Protein AF-A0A6F8SNQ5-F1 (afdb_monomer)

Foldseek 3Di:
DDKWFKFQQVDPPTDGQWMWDADLVQRFIKIFGDQPHALVRDPVLCSVCVVVVHGIDGGVSRVVLLCQQFDDPPDDPVVVVCVVLVHPDDASLQRLLSCQSDDPPHRIGIHDDQDADPVRRGDGSCQVVLQVQLCVLVVLCVVVVHDLCQLCVQLVHDSVQNVCSNNSNDPADPVSSQSSQVSSVHGDDDDDDPRDDDPPDDCPDPPDD

Organism: NCBI:txid2707299

Structure (mmCIF, N/CA/C/O backbone):
data_AF-A0A6F8SNQ5-F1
#
_entry.id   AF-A0A6F8SNQ5-F1
#
loop_
_atom_site.group_PDB
_atom_site.id
_atom_site.type_symbol
_atom_site.label_atom_id
_atom_site.label_alt_id
_atom_site.label_comp_id
_atom_site.label_asym_id
_atom_site.label_entity_id
_atom_site.label_seq_id
_atom_site.pdbx_PDB_ins_code
_atom_site.Cartn_x
_atom_site.Cartn_y
_atom_site.Cartn_z
_atom_site.occupancy
_atom_site.B_iso_or_equiv
_atom_site.auth_seq_id
_atom_site.auth_comp_id
_atom_site.auth_asym_id
_atom_site.auth_atom_id
_atom_site.pdbx_PDB_model_num
ATOM 1 N N . MET A 1 1 ? 2.986 10.453 -0.961 1.00 81.38 1 MET A N 1
ATOM 2 C CA . MET A 1 1 ? 3.679 9.977 -2.177 1.00 81.38 1 MET A CA 1
ATOM 3 C C . MET A 1 1 ? 5.002 9.316 -1.807 1.00 81.38 1 MET A C 1
ATOM 5 O O . MET A 1 1 ? 5.783 9.909 -1.071 1.00 81.38 1 MET A O 1
ATOM 9 N N . PHE A 1 2 ? 5.240 8.105 -2.303 1.00 89.38 2 PHE A N 1
ATOM 10 C CA . PHE A 1 2 ? 6.493 7.359 -2.180 1.00 89.38 2 PHE A CA 1
ATOM 11 C C . PHE A 1 2 ? 7.215 7.321 -3.526 1.00 89.38 2 PHE A C 1
ATOM 13 O O . PHE A 1 2 ? 6.566 7.358 -4.571 1.00 89.38 2 PHE A O 1
ATOM 20 N N . ALA A 1 3 ? 8.546 7.249 -3.503 1.00 92.94 3 ALA A N 1
ATOM 21 C CA . ALA A 1 3 ? 9.368 7.236 -4.705 1.00 92.94 3 ALA A CA 1
ATOM 22 C C . ALA A 1 3 ? 10.569 6.296 -4.545 1.00 92.94 3 ALA A C 1
ATOM 24 O O . ALA A 1 3 ? 11.250 6.321 -3.518 1.00 92.94 3 ALA A O 1
ATOM 25 N N . PHE A 1 4 ? 10.841 5.498 -5.576 1.00 96.44 4 PHE A N 1
ATOM 26 C CA . PHE A 1 4 ? 11.873 4.462 -5.563 1.00 96.44 4 PHE A CA 1
ATOM 27 C C . PHE A 1 4 ? 12.650 4.466 -6.873 1.00 96.44 4 PHE A C 1
ATOM 29 O O . PHE A 1 4 ? 12.053 4.440 -7.947 1.00 96.44 4 PHE A O 1
ATOM 36 N N . ASP A 1 5 ? 13.975 4.459 -6.800 1.00 97.94 5 ASP A N 1
ATOM 37 C CA . ASP A 1 5 ? 14.817 4.269 -7.976 1.00 97.94 5 ASP A CA 1
ATOM 38 C C . ASP A 1 5 ? 14.661 2.835 -8.501 1.00 97.94 5 ASP A C 1
ATOM 40 O O . ASP A 1 5 ? 14.683 1.882 -7.722 1.00 97.94 5 ASP A O 1
ATOM 44 N N . ILE A 1 6 ? 14.567 2.686 -9.819 1.00 98.25 6 ILE A N 1
ATOM 45 C CA . ILE A 1 6 ? 14.588 1.405 -10.526 1.00 98.25 6 ILE A CA 1
ATOM 46 C C . ILE A 1 6 ? 16.014 1.188 -11.035 1.00 98.25 6 ILE A C 1
ATOM 48 O O . ILE A 1 6 ? 16.509 1.965 -11.854 1.00 98.25 6 ILE A O 1
ATOM 52 N N . ILE A 1 7 ? 16.683 0.144 -10.550 1.00 97.56 7 ILE A N 1
ATOM 53 C CA . ILE A 1 7 ? 18.085 -0.156 -10.872 1.00 97.56 7 ILE A CA 1
ATOM 54 C C . ILE A 1 7 ? 18.241 -1.590 -11.385 1.00 97.56 7 ILE A C 1
ATOM 56 O O . ILE A 1 7 ? 17.522 -2.482 -10.940 1.00 97.56 7 ILE A O 1
ATOM 60 N N . ASP A 1 8 ? 19.208 -1.833 -12.272 1.00 96.25 8 ASP A N 1
ATOM 61 C CA . ASP A 1 8 ? 19.619 -3.197 -12.629 1.00 96.25 8 ASP A CA 1
ATOM 62 C C . ASP A 1 8 ? 20.467 -3.796 -11.496 1.00 96.25 8 ASP A C 1
ATOM 64 O O . ASP A 1 8 ? 21.604 -3.380 -11.257 1.00 96.25 8 ASP A O 1
ATOM 68 N N . GLY A 1 9 ? 19.922 -4.795 -10.799 1.00 93.31 9 GLY A N 1
ATOM 69 C CA . GLY A 1 9 ? 20.566 -5.464 -9.670 1.00 93.31 9 GLY A CA 1
ATOM 70 C C . GLY A 1 9 ? 21.834 -6.247 -10.027 1.00 93.31 9 GLY A C 1
ATOM 71 O O . GLY A 1 9 ? 22.565 -6.656 -9.125 1.00 93.31 9 GLY A O 1
ATOM 72 N N . ARG A 1 10 ? 22.137 -6.449 -11.317 1.00 93.19 10 ARG A N 1
ATOM 73 C CA . ARG A 1 10 ? 23.393 -7.077 -11.770 1.00 93.19 10 ARG A CA 1
ATOM 74 C C . ARG A 1 10 ? 24.575 -6.107 -11.748 1.00 93.19 10 ARG A C 1
ATOM 76 O O . ARG A 1 10 ? 25.725 -6.545 -11.674 1.00 93.19 10 ARG A O 1
ATOM 83 N N . ALA A 1 11 ? 24.322 -4.801 -11.834 1.00 89.94 11 ALA A N 1
ATOM 84 C CA . ALA A 1 11 ? 25.367 -3.790 -11.919 1.00 89.94 11 ALA A CA 1
ATOM 85 C C . ALA A 1 11 ? 2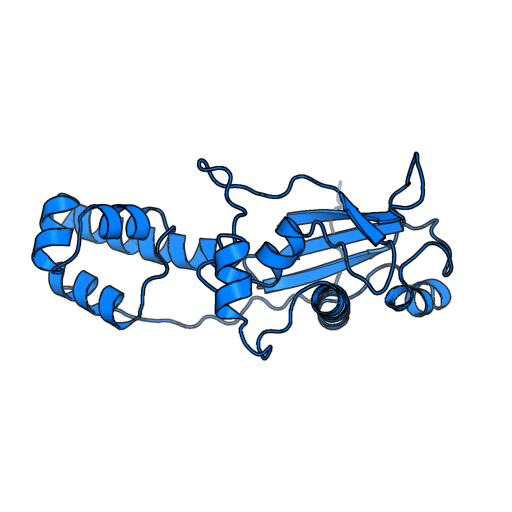5.876 -3.387 -10.523 1.00 89.94 11 ALA A C 1
ATOM 87 O O . ALA A 1 11 ? 25.104 -3.001 -9.649 1.00 89.94 11 ALA A O 1
ATOM 88 N N . ARG A 1 12 ? 27.203 -3.411 -10.308 1.00 78.88 12 ARG A N 1
ATOM 89 C CA . ARG A 1 12 ? 27.809 -3.035 -9.007 1.00 78.88 12 ARG A CA 1
ATOM 90 C C . ARG A 1 12 ? 27.550 -1.577 -8.619 1.00 78.88 12 ARG A C 1
ATOM 92 O O . ARG A 1 12 ? 27.327 -1.300 -7.449 1.00 78.88 12 ARG A O 1
ATOM 99 N N . ASN A 1 13 ? 27.577 -0.673 -9.597 1.00 85.12 13 ASN A N 1
ATOM 100 C CA . ASN A 1 13 ? 27.310 0.757 -9.431 1.00 85.12 13 ASN A CA 1
ATOM 101 C C . ASN A 1 13 ? 26.100 1.145 -10.283 1.00 85.12 13 ASN A C 1
ATOM 103 O O . ASN A 1 13 ? 26.207 1.965 -11.192 1.00 85.12 13 ASN A O 1
ATOM 107 N N . ALA A 1 14 ? 24.970 0.480 -10.040 1.00 87.94 1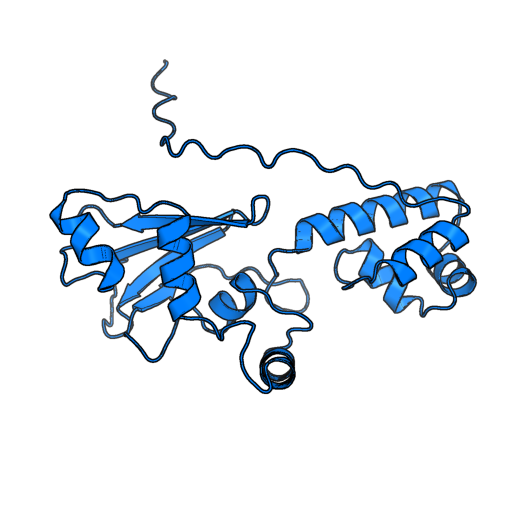4 ALA A N 1
ATOM 108 C CA . ALA A 1 14 ? 23.772 0.667 -10.840 1.00 87.94 14 ALA A CA 1
ATOM 109 C C . ALA A 1 14 ? 23.269 2.120 -10.768 1.00 87.94 14 ALA A C 1
ATOM 111 O O . ALA A 1 14 ? 22.884 2.624 -9.700 1.00 87.94 14 ALA A O 1
ATOM 112 N N . VAL A 1 15 ? 23.272 2.775 -11.928 1.00 93.75 15 VAL A N 1
ATOM 113 C CA . VAL A 1 15 ? 22.603 4.056 -12.153 1.00 93.75 15 VAL A CA 1
ATOM 114 C C . VAL A 1 15 ? 21.107 3.773 -12.338 1.00 93.75 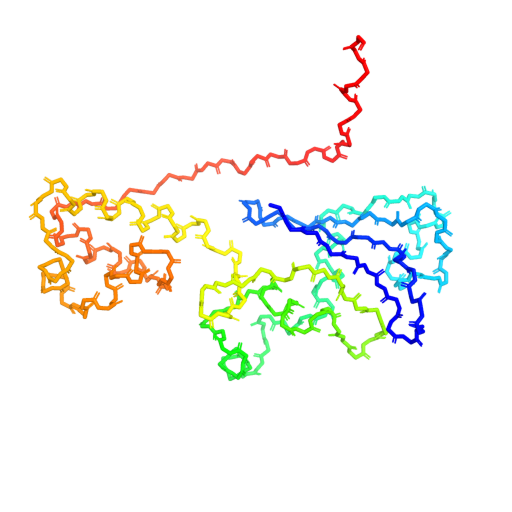15 VAL A C 1
ATOM 116 O O . VAL A 1 15 ? 20.764 2.803 -13.016 1.00 93.75 15 VAL A O 1
ATOM 119 N N . PRO A 1 16 ? 20.202 4.558 -11.727 1.00 97.12 16 PRO A N 1
ATOM 120 C CA . PRO A 1 16 ? 18.770 4.407 -11.959 1.00 97.12 16 PRO A CA 1
ATOM 121 C C . PRO A 1 16 ? 18.406 4.567 -13.432 1.00 97.12 16 PRO A C 1
ATOM 123 O O . PRO A 1 16 ? 18.676 5.606 -14.029 1.00 97.12 16 PRO A O 1
ATOM 126 N N . CYS A 1 17 ? 17.746 3.554 -13.987 1.00 97.19 17 CYS A N 1
ATOM 127 C CA . CYS A 1 17 ? 17.153 3.606 -15.325 1.00 97.19 17 CYS A CA 1
ATOM 128 C C . CYS A 1 17 ? 15.770 4.283 -15.313 1.00 97.19 17 CYS A C 1
ATOM 130 O O . CYS A 1 17 ? 15.238 4.672 -16.348 1.00 97.19 17 CYS A O 1
ATOM 132 N N . GLY A 1 18 ? 15.188 4.463 -14.126 1.00 97.31 18 GLY A N 1
ATOM 133 C CA . GLY A 1 18 ? 13.939 5.178 -13.916 1.00 97.31 18 GLY A CA 1
ATOM 134 C C . GLY A 1 18 ? 13.590 5.277 -12.437 1.00 97.31 18 GLY A C 1
ATOM 135 O O . GLY A 1 18 ? 14.362 4.873 -11.564 1.00 97.31 18 GLY A O 1
ATOM 136 N N . ARG A 1 19 ? 12.409 5.813 -12.151 1.00 98.12 19 ARG A N 1
ATOM 137 C CA . ARG A 1 19 ? 11.858 5.976 -10.811 1.00 98.12 19 ARG A CA 1
ATOM 138 C C . ARG A 1 19 ? 10.387 5.591 -10.806 1.00 98.12 19 ARG A C 1
ATOM 140 O O . ARG A 1 19 ? 9.620 6.096 -11.619 1.00 98.12 19 ARG A O 1
ATOM 147 N N . LEU A 1 20 ? 10.012 4.716 -9.881 1.00 97.81 20 LEU A N 1
ATOM 148 C CA . LEU A 1 20 ? 8.629 4.369 -9.576 1.00 97.81 20 LEU A CA 1
ATOM 149 C C . LEU A 1 20 ? 8.086 5.341 -8.528 1.00 97.81 20 LEU A C 1
ATOM 151 O O . LEU A 1 20 ? 8.744 5.595 -7.518 1.00 97.81 20 LEU A O 1
ATOM 155 N N . PHE A 1 21 ? 6.868 5.819 -8.738 1.00 94.81 21 PHE A N 1
ATOM 156 C CA . PHE A 1 21 ? 6.107 6.634 -7.805 1.00 94.81 21 PHE A CA 1
ATOM 157 C C . PHE A 1 21 ? 4.846 5.893 -7.379 1.00 94.81 21 PHE A C 1
ATOM 159 O O . PHE A 1 21 ? 4.215 5.213 -8.190 1.00 94.81 21 PHE A O 1
ATOM 166 N N . TYR A 1 22 ? 4.484 6.056 -6.109 1.00 91.50 22 TYR A N 1
ATOM 167 C CA . TYR A 1 22 ? 3.219 5.582 -5.569 1.00 91.50 22 TYR A CA 1
ATOM 168 C C . TYR A 1 22 ? 2.530 6.671 -4.754 1.00 91.50 22 TYR A C 1
ATOM 170 O O . TYR A 1 22 ? 3.071 7.158 -3.753 1.00 91.50 22 TYR A O 1
ATOM 178 N N . ASP A 1 23 ? 1.330 7.051 -5.167 1.00 87.38 23 ASP A N 1
ATOM 179 C CA . ASP A 1 23 ? 0.444 7.896 -4.385 1.00 87.38 23 ASP A CA 1
ATOM 180 C C . ASP A 1 23 ? -0.530 7.031 -3.579 1.00 87.38 23 ASP A C 1
ATOM 182 O O . ASP A 1 23 ? -1.541 6.554 -4.090 1.00 87.38 23 ASP A O 1
ATOM 186 N N . ALA A 1 24 ? -0.221 6.850 -2.294 1.00 81.06 24 ALA A N 1
ATOM 187 C CA . ALA A 1 24 ? -1.058 6.087 -1.375 1.00 81.06 24 ALA A CA 1
ATOM 188 C C . ALA A 1 24 ? -2.418 6.744 -1.086 1.00 81.06 24 ALA A C 1
ATOM 190 O O . ALA A 1 24 ? -3.323 6.046 -0.646 1.00 81.06 24 ALA A O 1
ATOM 191 N N . GLU A 1 25 ? -2.587 8.054 -1.325 1.00 75.88 25 GLU A N 1
ATOM 192 C CA . GLU A 1 25 ? -3.904 8.688 -1.139 1.00 75.88 25 GLU A CA 1
ATOM 193 C C . GLU A 1 25 ? -4.866 8.295 -2.261 1.00 75.88 25 GLU A C 1
ATOM 195 O O . GLU A 1 25 ? -6.075 8.191 -2.054 1.00 75.88 25 GLU A O 1
ATOM 200 N N . ARG A 1 26 ? -4.316 8.071 -3.457 1.00 77.44 26 ARG A N 1
ATOM 201 C CA . ARG A 1 26 ? -5.071 7.859 -4.698 1.00 77.44 26 ARG A CA 1
ATOM 202 C C . ARG A 1 26 ? -5.051 6.407 -5.172 1.00 77.44 26 ARG A C 1
ATOM 204 O O . ARG A 1 26 ? -5.793 6.068 -6.086 1.00 77.44 26 ARG A O 1
ATOM 211 N N . ASP A 1 27 ? -4.221 5.564 -4.558 1.00 82.38 27 ASP A N 1
ATOM 212 C CA . ASP A 1 27 ? -3.843 4.240 -5.070 1.00 82.38 27 ASP A CA 1
ATOM 213 C C . ASP A 1 27 ? -3.347 4.298 -6.530 1.00 82.38 27 ASP A C 1
ATOM 215 O O . ASP A 1 27 ? -3.727 3.497 -7.388 1.00 82.38 27 ASP A O 1
ATOM 219 N N . GLU A 1 28 ? -2.501 5.287 -6.831 1.00 88.50 28 GLU A N 1
ATOM 220 C CA . GLU A 1 28 ? -2.004 5.535 -8.186 1.00 88.50 28 GLU A CA 1
ATOM 221 C C . GLU A 1 28 ? -0.497 5.314 -8.292 1.00 88.50 28 GLU A C 1
ATOM 223 O O . GLU A 1 28 ? 0.295 5.737 -7.449 1.00 88.50 28 GLU A O 1
ATOM 228 N N . TRP A 1 29 ? -0.101 4.659 -9.380 1.00 92.75 29 TRP A N 1
ATOM 229 C CA . TRP A 1 29 ? 1.291 4.396 -9.721 1.00 92.75 29 TRP A CA 1
ATOM 230 C C . TRP A 1 29 ? 1.738 5.315 -10.853 1.00 92.75 29 TRP A C 1
ATOM 232 O O . TRP A 1 29 ? 0.932 5.756 -11.666 1.00 92.75 29 TRP A O 1
ATOM 242 N N . GLY A 1 30 ? 3.035 5.559 -10.958 1.00 96.31 30 GLY A N 1
ATOM 243 C CA . GLY A 1 30 ? 3.625 6.243 -12.106 1.00 96.31 30 GLY A CA 1
ATOM 244 C C . GLY A 1 30 ? 5.091 5.881 -12.238 1.00 96.31 30 GLY A C 1
ATOM 245 O O . GLY A 1 30 ? 5.730 5.535 -11.245 1.00 96.31 30 GLY A O 1
ATOM 246 N N . ILE A 1 31 ? 5.637 5.928 -13.450 1.00 98.25 31 ILE A N 1
ATOM 247 C CA . ILE A 1 31 ? 7.070 5.702 -13.665 1.00 98.25 31 ILE A CA 1
ATOM 248 C C . ILE A 1 31 ? 7.633 6.837 -14.506 1.00 98.25 31 ILE A C 1
ATOM 250 O O . ILE A 1 31 ? 7.077 7.177 -15.546 1.00 98.25 31 ILE A O 1
ATOM 254 N N . GLN A 1 32 ? 8.761 7.382 -14.063 1.00 98.19 32 GLN A N 1
ATOM 255 C CA . GLN A 1 32 ? 9.591 8.286 -14.849 1.00 98.19 32 GLN A CA 1
ATOM 256 C C . GLN A 1 32 ? 10.867 7.550 -15.253 1.00 98.19 32 GLN A C 1
ATOM 258 O O . GLN A 1 32 ? 11.681 7.205 -14.399 1.00 98.19 32 GLN A O 1
ATOM 263 N N . ILE A 1 33 ? 11.049 7.307 -16.542 1.00 98.38 33 ILE A N 1
ATOM 264 C CA . ILE A 1 33 ? 12.269 6.751 -17.125 1.00 98.38 33 ILE A CA 1
ATOM 265 C C . ILE A 1 33 ? 13.350 7.839 -17.119 1.00 98.38 33 ILE A C 1
ATOM 267 O O . ILE A 1 33 ? 13.062 9.018 -17.337 1.00 98.38 33 ILE A O 1
ATOM 271 N N . ALA A 1 34 ? 14.596 7.454 -16.846 1.00 97.19 34 ALA A N 1
ATOM 272 C CA . ALA A 1 34 ? 15.726 8.370 -16.907 1.00 97.19 34 ALA A CA 1
ATOM 273 C C . ALA A 1 34 ? 15.976 8.824 -18.355 1.00 97.19 34 ALA A C 1
ATOM 275 O O . ALA A 1 34 ? 15.966 8.010 -19.274 1.00 97.19 34 ALA A O 1
ATOM 276 N N . GLU A 1 35 ? 16.251 10.116 -18.557 1.00 93.50 35 GLU A N 1
ATOM 277 C CA . GLU A 1 35 ? 16.419 10.705 -19.897 1.00 93.50 35 GLU A CA 1
ATOM 278 C C . GLU A 1 35 ? 17.467 9.989 -20.760 1.00 93.50 35 GLU A C 1
ATOM 280 O O . GLU A 1 35 ? 17.264 9.803 -21.960 1.00 93.50 35 GLU A O 1
ATOM 285 N N . GLY A 1 36 ? 18.566 9.563 -20.133 1.00 92.75 36 GLY A N 1
ATOM 286 C CA . GLY A 1 36 ? 19.687 8.903 -20.799 1.00 92.75 36 GLY A CA 1
ATOM 287 C C . GLY A 1 36 ? 19.583 7.383 -20.921 1.00 92.75 36 GLY A C 1
ATOM 288 O O . GLY A 1 36 ? 20.520 6.797 -21.447 1.00 92.75 36 GLY A O 1
ATOM 289 N N . ALA A 1 37 ? 18.514 6.747 -20.429 1.00 95.69 37 ALA A N 1
ATOM 290 C CA . ALA A 1 37 ? 18.392 5.291 -20.476 1.00 95.69 37 ALA A CA 1
ATOM 291 C C . ALA A 1 37 ? 17.974 4.805 -21.874 1.00 95.69 37 ALA A C 1
ATOM 293 O O . ALA A 1 37 ? 16.965 5.260 -22.423 1.00 95.69 37 ALA A O 1
ATOM 294 N N . GLY A 1 38 ? 18.737 3.864 -22.432 1.00 96.75 38 GLY A N 1
ATOM 295 C CA . GLY A 1 38 ? 18.412 3.166 -23.677 1.00 96.75 38 GLY A CA 1
ATOM 296 C C . GLY A 1 38 ? 17.331 2.082 -23.504 1.00 96.75 38 GLY A C 1
ATOM 297 O O . GLY A 1 38 ? 17.096 1.620 -22.383 1.00 96.75 38 GLY A O 1
ATOM 298 N N . PRO A 1 39 ? 16.666 1.634 -24.591 1.00 96.69 39 PRO A N 1
ATOM 299 C CA . PRO A 1 39 ? 15.656 0.565 -24.546 1.00 96.69 39 PRO A CA 1
ATOM 300 C C . PRO A 1 39 ? 16.146 -0.760 -23.934 1.00 96.69 39 PRO A C 1
ATOM 302 O O . PRO A 1 39 ? 15.345 -1.529 -23.407 1.00 96.69 39 PRO A O 1
ATOM 305 N N . GLU A 1 40 ? 17.449 -1.029 -23.995 1.00 94.38 40 GLU A N 1
ATOM 306 C CA . GLU A 1 40 ? 18.127 -2.201 -23.436 1.00 94.38 40 GLU A CA 1
ATOM 307 C C . GLU A 1 40 ? 18.537 -2.047 -21.962 1.00 94.38 40 GLU A C 1
ATOM 309 O O . GLU A 1 40 ? 18.857 -3.036 -21.300 1.00 94.38 40 GLU A O 1
ATOM 314 N N . GLU A 1 41 ? 18.525 -0.818 -21.442 1.00 95.19 41 GLU A N 1
ATOM 315 C CA . GLU A 1 41 ? 18.938 -0.474 -20.073 1.00 95.19 41 GLU A CA 1
ATOM 316 C C . GLU A 1 41 ? 17.752 -0.398 -19.100 1.00 95.19 41 GLU A C 1
ATOM 318 O O . GLU A 1 41 ? 17.928 -0.166 -17.902 1.00 95.19 41 GLU A O 1
ATOM 323 N N . VAL A 1 42 ? 16.536 -0.601 -19.607 1.00 97.31 42 VAL A N 1
ATOM 324 C CA . VAL A 1 42 ? 15.277 -0.550 -18.861 1.00 97.31 42 VAL A CA 1
ATOM 325 C C . VAL A 1 42 ? 14.582 -1.918 -18.852 1.00 97.31 42 VAL A C 1
ATOM 327 O O . VAL A 1 42 ? 14.855 -2.765 -19.707 1.00 97.31 42 VAL A O 1
ATOM 330 N N . PRO A 1 43 ? 13.643 -2.168 -17.919 1.00 97.06 43 PRO A N 1
ATOM 331 C CA . PRO A 1 43 ? 12.737 -3.307 -18.012 1.00 97.06 43 PRO A CA 1
ATOM 332 C C . PRO A 1 43 ? 12.070 -3.409 -19.387 1.00 97.06 43 PRO A C 1
ATOM 334 O O . PRO A 1 43 ? 11.671 -2.397 -19.964 1.00 97.06 43 PRO A O 1
ATOM 337 N N . PHE A 1 44 ? 11.863 -4.634 -19.881 1.00 95.44 44 PHE A N 1
ATOM 338 C CA . PHE A 1 44 ? 11.302 -4.874 -21.218 1.00 95.44 44 PHE A CA 1
ATOM 339 C C . PHE A 1 44 ? 9.985 -4.119 -21.467 1.00 95.44 44 PHE A C 1
ATOM 341 O O . PHE A 1 44 ? 9.790 -3.569 -22.548 1.00 95.44 44 PHE A O 1
ATOM 348 N N . LEU A 1 45 ? 9.114 -4.015 -20.455 1.00 95.88 45 LEU A N 1
ATOM 349 C CA . LEU A 1 45 ? 7.846 -3.278 -20.535 1.00 95.88 45 LEU A CA 1
ATOM 350 C C . LEU A 1 45 ? 8.036 -1.792 -20.902 1.00 95.88 45 LEU A C 1
ATOM 352 O O . LEU A 1 45 ? 7.148 -1.195 -21.505 1.00 95.88 45 LEU A O 1
ATOM 356 N N . PHE A 1 46 ? 9.185 -1.198 -20.570 1.00 97.31 46 PHE A N 1
ATOM 357 C CA . PHE A 1 46 ? 9.469 0.222 -20.793 1.00 97.31 46 PHE A CA 1
ATOM 358 C C . PHE A 1 46 ? 10.076 0.482 -22.176 1.00 97.31 46 PHE A C 1
ATOM 360 O O . PHE A 1 46 ? 9.933 1.589 -22.686 1.00 97.31 46 PHE A O 1
ATOM 367 N N . SER A 1 47 ? 10.718 -0.519 -22.794 1.00 96.75 47 SER A N 1
ATOM 368 C CA . SER A 1 47 ? 11.463 -0.387 -24.062 1.00 96.75 47 SER A CA 1
ATOM 369 C C . SER A 1 47 ? 10.698 0.394 -25.139 1.00 96.75 47 SER A C 1
ATOM 371 O O . SER A 1 47 ? 11.195 1.396 -25.645 1.00 96.75 47 SER A O 1
ATOM 373 N N . SER A 1 48 ? 9.441 0.021 -25.402 1.00 96.12 48 SER A N 1
ATOM 374 C CA . SER A 1 48 ? 8.618 0.682 -26.424 1.00 96.12 48 SER A CA 1
ATOM 375 C C . SER A 1 48 ? 8.310 2.155 -26.123 1.00 96.12 48 SER A C 1
ATOM 377 O O . SER A 1 48 ? 8.114 2.935 -27.051 1.00 96.12 48 SER A O 1
ATOM 379 N N . PHE A 1 49 ? 8.253 2.556 -24.847 1.00 97.38 49 PHE A N 1
ATOM 380 C CA . PHE A 1 49 ? 8.095 3.961 -24.459 1.00 97.38 49 PHE A CA 1
ATOM 381 C C . PHE A 1 49 ? 9.376 4.728 -24.796 1.00 97.38 49 PHE A C 1
ATOM 383 O O . PHE A 1 49 ? 9.314 5.773 -25.441 1.00 97.38 49 PHE A O 1
ATOM 390 N N . VAL A 1 50 ? 10.539 4.156 -24.464 1.00 97.75 50 VAL A N 1
ATOM 391 C CA . VAL A 1 50 ? 11.844 4.755 -24.774 1.00 97.75 50 VAL A CA 1
ATOM 392 C C . VAL A 1 50 ? 12.021 4.959 -26.278 1.00 97.75 50 VAL A C 1
ATOM 394 O O . VAL A 1 50 ? 12.405 6.055 -26.691 1.00 97.75 50 VAL A O 1
ATOM 397 N N . GLU A 1 51 ? 11.683 3.947 -27.083 1.00 97.44 51 GLU A N 1
ATOM 398 C CA . GLU A 1 51 ? 11.744 3.978 -28.553 1.00 97.44 51 GLU A CA 1
ATOM 399 C C . GLU A 1 51 ? 10.845 5.060 -29.169 1.00 97.44 51 GLU A C 1
ATOM 401 O O . GLU A 1 51 ? 11.201 5.653 -30.186 1.00 97.44 51 GLU A O 1
ATOM 406 N N . ARG A 1 52 ? 9.699 5.356 -28.542 1.00 96.94 52 ARG A N 1
ATOM 407 C CA . ARG A 1 52 ? 8.799 6.450 -28.948 1.00 96.94 52 ARG A CA 1
ATOM 408 C C . ARG A 1 52 ? 9.227 7.825 -28.422 1.00 96.94 52 ARG A C 1
ATOM 410 O O . ARG A 1 52 ? 8.557 8.812 -28.704 1.00 96.94 52 ARG A O 1
ATOM 417 N N . GLY A 1 53 ? 10.321 7.908 -27.663 1.00 95.62 53 GLY A N 1
ATOM 418 C CA . GLY A 1 53 ? 10.752 9.142 -27.000 1.00 95.62 53 GLY A CA 1
ATOM 419 C C . GLY A 1 53 ? 9.926 9.498 -25.759 1.00 95.62 53 GLY A C 1
ATOM 420 O O . GLY A 1 53 ? 10.091 10.576 -25.200 1.00 95.62 53 GLY A O 1
ATOM 421 N N . GLU A 1 54 ? 9.058 8.600 -25.296 1.00 96.81 54 GLU A N 1
ATOM 422 C CA . GLU A 1 54 ? 8.282 8.778 -24.074 1.00 96.81 54 GLU A CA 1
ATOM 423 C C . GLU A 1 54 ? 9.160 8.448 -22.859 1.00 96.81 54 GLU A C 1
ATOM 425 O O . GLU A 1 54 ? 9.943 7.491 -22.859 1.00 96.81 54 GLU A O 1
ATOM 430 N N . ARG A 1 55 ? 9.048 9.264 -21.809 1.00 96.75 55 ARG A N 1
ATOM 431 C CA . ARG A 1 55 ? 9.772 9.068 -20.541 1.00 96.75 55 ARG A CA 1
ATOM 432 C C . ARG A 1 55 ? 8.846 8.925 -19.341 1.00 96.75 55 ARG A C 1
ATOM 434 O O . ARG A 1 55 ? 9.266 8.395 -18.322 1.00 96.75 55 ARG A O 1
ATOM 441 N N . ALA A 1 56 ? 7.584 9.319 -19.467 1.00 96.69 56 ALA A N 1
ATOM 442 C CA . ALA A 1 56 ? 6.567 9.097 -18.450 1.00 96.69 56 ALA A CA 1
ATOM 443 C C . ALA A 1 56 ? 5.697 7.891 -18.830 1.00 96.69 56 ALA A C 1
ATOM 445 O O . ALA A 1 56 ? 5.154 7.826 -19.932 1.00 96.69 56 ALA A O 1
ATOM 446 N N . ILE A 1 57 ? 5.537 6.947 -17.905 1.00 95.00 57 ILE A N 1
ATOM 447 C CA . ILE A 1 57 ? 4.603 5.828 -18.030 1.00 95.00 57 ILE A CA 1
ATOM 448 C C . ILE A 1 57 ? 3.446 6.074 -17.064 1.00 95.00 57 ILE A C 1
ATOM 450 O O . ILE A 1 57 ? 3.632 6.153 -15.846 1.00 95.00 57 ILE A O 1
ATOM 454 N N . GLY A 1 58 ? 2.243 6.174 -17.628 1.00 91.94 58 GLY A N 1
ATOM 455 C CA . GLY A 1 58 ? 1.024 6.451 -16.876 1.00 91.94 58 GLY A CA 1
ATOM 456 C C . GLY A 1 58 ? 0.551 5.299 -15.971 1.00 91.94 58 GLY A C 1
ATOM 457 O O . GLY A 1 58 ? 1.060 4.173 -16.054 1.00 91.94 58 GLY A O 1
ATOM 458 N N . PRO A 1 59 ? -0.483 5.546 -15.143 1.00 91.44 59 PRO A N 1
ATOM 459 C CA . PRO A 1 59 ? -0.834 4.670 -14.023 1.00 91.44 59 PRO A CA 1
ATOM 460 C C . PRO A 1 59 ? -1.166 3.225 -14.373 1.00 91.44 59 PRO A C 1
ATOM 462 O O . PRO A 1 59 ? -0.717 2.307 -13.688 1.00 91.44 59 PRO A O 1
ATOM 465 N N . ALA A 1 60 ? -1.902 2.994 -15.461 1.00 90.31 60 ALA A N 1
ATOM 466 C CA . ALA A 1 60 ? -2.291 1.643 -15.862 1.00 90.31 60 ALA A CA 1
ATOM 467 C C . ALA A 1 60 ? -1.074 0.757 -16.187 1.00 90.31 60 ALA A C 1
ATOM 469 O O . ALA A 1 60 ? -1.001 -0.399 -15.767 1.00 90.31 60 ALA A O 1
ATOM 470 N N . TRP A 1 61 ? -0.093 1.309 -16.903 1.00 95.88 61 TRP A N 1
ATOM 471 C CA . TRP A 1 61 ? 1.122 0.590 -17.283 1.00 95.88 61 TRP A CA 1
ATOM 472 C C . TRP A 1 61 ? 2.106 0.463 -16.120 1.00 95.88 61 TRP A C 1
ATOM 474 O O . TRP A 1 61 ? 2.704 -0.599 -15.948 1.00 95.88 61 TRP A O 1
ATOM 484 N N . ALA A 1 62 ? 2.218 1.493 -15.278 1.00 96.75 62 ALA A N 1
ATOM 485 C CA . ALA A 1 62 ? 3.013 1.422 -14.057 1.00 96.75 62 ALA A CA 1
ATOM 486 C C . ALA A 1 62 ? 2.486 0.335 -13.102 1.00 96.75 62 ALA A C 1
ATOM 488 O O . ALA A 1 62 ? 3.258 -0.506 -12.639 1.00 96.75 62 ALA A O 1
ATOM 489 N N . ARG A 1 63 ? 1.163 0.274 -12.884 1.00 94.81 63 ARG A N 1
ATOM 490 C CA . ARG A 1 63 ? 0.528 -0.774 -12.068 1.00 94.81 63 ARG A CA 1
ATOM 491 C C . ARG A 1 63 ? 0.743 -2.167 -12.657 1.00 94.81 63 ARG A C 1
ATOM 493 O O . ARG A 1 63 ? 1.010 -3.103 -11.912 1.00 94.81 63 ARG A O 1
ATOM 500 N N . ARG A 1 64 ? 0.696 -2.314 -13.986 1.00 95.38 64 ARG A N 1
ATOM 501 C CA . ARG A 1 64 ? 1.004 -3.587 -14.661 1.00 95.38 64 ARG A CA 1
ATOM 502 C C . ARG A 1 64 ? 2.429 -4.066 -14.369 1.00 95.38 64 ARG A C 1
ATOM 504 O O . ARG A 1 64 ? 2.614 -5.235 -14.049 1.00 95.38 64 ARG A O 1
ATOM 511 N N . TRP A 1 65 ? 3.414 -3.173 -14.431 1.00 96.88 65 TRP A N 1
ATOM 512 C CA . TRP A 1 65 ? 4.806 -3.509 -14.115 1.00 96.88 65 TRP A CA 1
ATOM 513 C C . TRP A 1 65 ? 5.005 -3.905 -12.642 1.00 96.88 65 TRP A C 1
ATOM 515 O O . TRP A 1 65 ? 5.782 -4.813 -12.337 1.00 96.88 65 TRP A O 1
ATOM 525 N N . VAL A 1 66 ? 4.273 -3.264 -11.724 1.00 96.50 66 VAL A N 1
ATOM 526 C CA . VAL A 1 66 ? 4.227 -3.652 -10.303 1.00 96.50 66 VAL A CA 1
ATOM 527 C C . VAL A 1 66 ? 3.591 -5.034 -10.126 1.00 96.50 66 VAL A C 1
ATOM 529 O O . VAL A 1 66 ? 4.147 -5.872 -9.417 1.00 96.50 66 VAL A O 1
ATOM 532 N N . ALA A 1 67 ? 2.477 -5.312 -10.809 1.00 93.94 67 ALA A N 1
ATOM 533 C CA . ALA A 1 67 ? 1.767 -6.591 -10.737 1.00 93.94 67 ALA A CA 1
ATOM 534 C C . ALA A 1 67 ? 2.625 -7.787 -11.193 1.00 93.94 67 ALA A C 1
ATOM 536 O O . ALA A 1 67 ? 2.464 -8.892 -10.683 1.00 93.94 67 ALA A O 1
ATOM 537 N N . GLU A 1 68 ? 3.581 -7.576 -12.103 1.00 94.75 68 GLU A N 1
ATOM 538 C CA . GLU A 1 68 ? 4.559 -8.594 -12.524 1.00 94.75 68 GLU A CA 1
ATOM 539 C C . GLU A 1 68 ? 5.539 -9.004 -11.405 1.00 94.75 68 GLU A C 1
ATOM 541 O O . GLU A 1 68 ? 6.169 -10.064 -11.490 1.00 94.75 68 GLU A O 1
ATOM 546 N N . ARG A 1 69 ? 5.672 -8.179 -10.357 1.00 94.94 69 ARG A N 1
ATOM 547 C CA . ARG A 1 69 ? 6.647 -8.339 -9.261 1.00 94.94 69 ARG A CA 1
ATOM 548 C C . ARG A 1 69 ? 6.043 -8.806 -7.953 1.00 94.94 69 ARG A C 1
ATOM 550 O O . ARG A 1 69 ? 6.777 -9.236 -7.067 1.00 94.94 69 ARG A O 1
ATOM 557 N N . VAL A 1 70 ? 4.726 -8.730 -7.819 1.00 94.38 70 VAL A N 1
ATOM 558 C CA . VAL A 1 70 ? 4.025 -9.137 -6.604 1.00 94.38 70 VAL A CA 1
ATOM 559 C C . VAL A 1 70 ? 3.219 -10.399 -6.847 1.00 94.38 70 VAL A C 1
ATOM 561 O O . VAL A 1 70 ? 2.812 -10.728 -7.959 1.00 94.38 70 VAL A O 1
ATOM 564 N N . VAL A 1 71 ? 2.984 -11.142 -5.773 1.00 91.69 71 VAL A N 1
ATOM 565 C CA . VAL A 1 71 ? 2.098 -12.302 -5.825 1.00 91.69 71 VAL A CA 1
ATOM 566 C C . VAL A 1 71 ? 0.685 -11.827 -6.190 1.00 91.69 71 VAL A C 1
ATOM 568 O O . VAL A 1 71 ? 0.219 -10.870 -5.577 1.00 91.69 71 VAL A O 1
ATOM 571 N N . PRO A 1 72 ? -0.025 -12.457 -7.144 1.00 90.56 72 PRO A N 1
ATOM 572 C CA . PRO A 1 72 ? -1.362 -12.014 -7.527 1.00 90.56 72 PRO A CA 1
ATOM 573 C C . PRO A 1 72 ? -2.410 -12.346 -6.447 1.00 90.56 72 PRO A C 1
ATOM 575 O O . PRO A 1 72 ? -2.289 -13.375 -5.769 1.00 90.56 72 PRO A O 1
ATOM 578 N N . PRO A 1 73 ? -3.490 -11.550 -6.329 1.00 86.50 73 PRO A N 1
ATOM 579 C CA . PRO A 1 73 ? -4.502 -11.715 -5.280 1.00 86.50 73 PRO A CA 1
ATOM 580 C C . PRO A 1 73 ? -5.311 -13.024 -5.397 1.00 86.50 73 PRO A C 1
ATOM 582 O O . PRO A 1 73 ? -5.891 -13.487 -4.422 1.00 86.50 73 PRO A O 1
ATOM 585 N N . GLY A 1 74 ? -5.336 -13.657 -6.575 1.00 87.44 74 GLY A N 1
ATOM 586 C CA . GLY A 1 74 ? -6.033 -14.929 -6.816 1.00 87.44 74 GLY A CA 1
ATOM 587 C C . GLY A 1 74 ? -5.199 -16.195 -6.573 1.00 87.44 74 GLY A C 1
ATOM 588 O O . GLY A 1 74 ? -5.638 -17.286 -6.932 1.00 87.44 74 GLY A O 1
ATOM 589 N N . ARG A 1 75 ? -3.976 -16.088 -6.035 1.00 89.56 75 ARG A N 1
ATOM 590 C CA . ARG A 1 75 ? -3.086 -17.248 -5.856 1.00 89.56 75 ARG A CA 1
ATOM 591 C C . ARG A 1 75 ? -3.619 -18.212 -4.785 1.00 89.56 75 ARG A C 1
ATOM 593 O O . ARG A 1 75 ? -3.927 -17.800 -3.668 1.00 89.56 75 ARG A O 1
ATOM 600 N N . GLN A 1 76 ? -3.619 -19.517 -5.077 1.00 90.81 76 GLN A N 1
ATOM 601 C CA . GLN A 1 76 ? -3.845 -20.557 -4.063 1.00 90.81 76 GLN A CA 1
ATOM 602 C C . GLN A 1 76 ? -2.862 -20.375 -2.885 1.00 90.81 76 GLN A C 1
ATOM 604 O O . GLN A 1 76 ? -1.665 -20.181 -3.096 1.00 90.81 76 GLN A O 1
ATOM 609 N N . ASN A 1 77 ? -3.366 -20.425 -1.649 1.00 90.94 77 ASN A N 1
ATOM 610 C CA . ASN A 1 77 ? -2.607 -20.208 -0.404 1.00 90.94 77 ASN A CA 1
ATOM 611 C C . ASN A 1 77 ? -2.042 -18.788 -0.210 1.00 90.94 77 ASN A C 1
ATOM 613 O O . ASN A 1 77 ? -1.096 -18.599 0.556 1.00 90.94 77 ASN A O 1
ATOM 617 N N . LEU A 1 78 ? -2.633 -17.763 -0.837 1.00 90.50 78 LEU A N 1
ATOM 618 C CA . LEU A 1 78 ? -2.218 -16.370 -0.630 1.00 90.50 78 LEU A CA 1
ATOM 619 C C . LEU A 1 78 ? -2.129 -15.985 0.858 1.00 90.50 78 LEU A C 1
ATOM 621 O O . LEU A 1 78 ? -1.167 -15.343 1.263 1.00 90.50 78 LEU A O 1
ATOM 625 N N . GLY A 1 79 ? -3.074 -16.424 1.695 1.00 88.31 79 GLY A N 1
ATOM 626 C CA . GLY A 1 79 ? -3.063 -16.115 3.130 1.00 88.31 79 GLY A CA 1
ATOM 627 C C . GLY A 1 79 ? -1.845 -16.657 3.896 1.00 88.31 79 GLY A C 1
ATOM 628 O O . GLY A 1 79 ? -1.450 -16.086 4.910 1.00 88.31 79 GLY A O 1
ATOM 629 N N . GLU A 1 80 ? -1.215 -17.740 3.438 1.00 90.69 80 GLU A N 1
ATOM 630 C CA . GLU A 1 80 ? 0.054 -18.221 4.007 1.00 90.69 80 GLU A CA 1
ATOM 631 C C . GLU A 1 80 ? 1.219 -17.330 3.587 1.00 90.69 80 GLU A C 1
ATOM 633 O O . GLU A 1 80 ? 2.035 -16.955 4.426 1.00 90.69 80 GLU A O 1
ATOM 638 N N . VAL A 1 81 ? 1.247 -16.930 2.313 1.00 89.56 81 VAL A N 1
ATOM 639 C CA . VAL A 1 81 ? 2.250 -16.002 1.780 1.00 89.56 81 VAL A CA 1
ATOM 640 C C . VAL A 1 81 ? 2.196 -14.667 2.517 1.00 89.56 81 VAL A C 1
ATOM 642 O O . VAL A 1 81 ? 3.235 -14.165 2.936 1.00 89.56 81 VAL A O 1
ATOM 645 N N . LEU A 1 82 ? 1.001 -14.108 2.715 1.00 90.00 82 LEU A N 1
ATOM 646 C CA . LEU A 1 82 ? 0.827 -12.849 3.439 1.00 90.00 82 LEU A CA 1
ATOM 647 C C . LEU A 1 82 ? 1.361 -12.964 4.872 1.00 90.00 82 LEU A C 1
ATOM 649 O O . LEU A 1 82 ? 2.228 -12.184 5.257 1.00 90.00 82 LEU A O 1
ATOM 653 N N . ARG A 1 83 ? 0.952 -14.000 5.619 1.00 88.88 83 ARG A N 1
ATOM 654 C CA . ARG A 1 83 ? 1.423 -14.229 6.997 1.00 88.88 83 ARG A CA 1
ATOM 655 C C . ARG A 1 83 ? 2.935 -14.412 7.093 1.00 88.88 83 ARG A C 1
ATOM 657 O O . ARG A 1 83 ? 3.543 -13.867 8.008 1.00 88.88 83 ARG A O 1
ATOM 664 N N . ALA A 1 84 ? 3.544 -15.134 6.153 1.00 88.62 84 ALA A N 1
ATOM 665 C CA . ALA A 1 84 ? 4.996 -15.315 6.105 1.00 88.62 84 ALA A CA 1
ATOM 666 C C . ALA A 1 84 ? 5.756 -13.992 5.891 1.00 88.62 84 ALA A C 1
ATOM 668 O O . ALA A 1 84 ? 6.914 -13.884 6.280 1.00 88.62 84 ALA A O 1
ATOM 669 N N . ASN A 1 85 ? 5.094 -12.989 5.311 1.00 85.25 85 ASN A N 1
ATOM 670 C CA . ASN A 1 85 ? 5.619 -11.643 5.099 1.00 85.25 85 ASN A CA 1
ATOM 671 C C . ASN A 1 85 ? 5.120 -10.633 6.154 1.00 85.25 85 ASN A C 1
ATOM 673 O O . ASN A 1 85 ? 5.267 -9.431 5.963 1.00 85.25 85 ASN A O 1
ATOM 677 N N . GLY A 1 86 ? 4.496 -11.092 7.248 1.00 84.00 86 GLY A N 1
ATOM 678 C CA . GLY A 1 86 ? 3.939 -10.216 8.290 1.00 84.00 86 GLY A CA 1
ATOM 679 C C . GLY A 1 86 ? 2.679 -9.450 7.869 1.00 84.00 86 GLY A C 1
ATOM 680 O O . GLY A 1 86 ? 2.164 -8.633 8.626 1.00 84.00 86 GLY A O 1
ATOM 681 N N . LEU A 1 87 ? 2.136 -9.727 6.683 1.00 84.56 87 LEU A N 1
ATOM 682 C CA . LEU A 1 87 ? 0.969 -9.039 6.149 1.00 84.56 87 LEU A CA 1
ATOM 683 C C . LEU A 1 87 ? -0.324 -9.690 6.638 1.00 84.56 87 LEU A C 1
ATOM 685 O O . LEU A 1 87 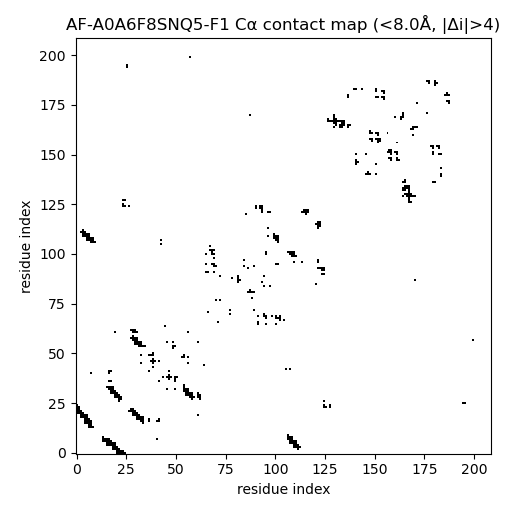? -0.497 -10.912 6.603 1.00 84.56 87 LEU A O 1
ATOM 689 N N . ARG A 1 88 ? -1.267 -8.847 7.067 1.00 80.38 88 ARG A N 1
ATOM 690 C CA . ARG A 1 88 ? -2.619 -9.267 7.476 1.00 80.38 88 ARG A CA 1
ATOM 691 C C . ARG A 1 88 ? -3.619 -9.237 6.329 1.00 80.38 88 ARG A C 1
ATOM 693 O O . ARG A 1 88 ? -4.638 -9.914 6.395 1.00 80.38 88 ARG A O 1
ATOM 700 N N . GLU A 1 89 ? -3.328 -8.455 5.300 1.00 82.94 89 GLU A N 1
ATOM 701 C CA . GLU A 1 89 ? -4.156 -8.303 4.115 1.00 82.94 89 GLU A CA 1
ATOM 702 C C . GLU A 1 89 ? -3.292 -8.102 2.876 1.00 82.94 89 GLU A C 1
ATOM 704 O O . GLU A 1 89 ? -2.083 -7.876 2.963 1.00 82.94 89 GLU A O 1
ATOM 709 N N . TYR A 1 90 ? -3.919 -8.247 1.714 1.00 88.44 90 TYR A N 1
ATOM 710 C CA . TYR A 1 90 ? -3.242 -8.046 0.449 1.00 88.44 90 TYR A CA 1
ATOM 711 C C . TYR A 1 90 ? -2.989 -6.556 0.216 1.00 88.44 90 TYR A C 1
ATOM 713 O O . TYR A 1 90 ? -3.931 -5.771 0.163 1.00 88.44 90 TYR A O 1
ATOM 721 N N . SER A 1 91 ? -1.725 -6.193 0.028 1.00 89.00 91 SER A N 1
ATOM 722 C CA . SER A 1 91 ? -1.306 -4.858 -0.389 1.00 89.00 91 SER A CA 1
ATOM 723 C C . SER A 1 91 ? -0.225 -5.008 -1.451 1.00 89.00 91 SER A C 1
ATOM 725 O O . SER A 1 91 ? 0.844 -5.562 -1.175 1.00 89.00 91 SER A O 1
ATOM 727 N N . GLU A 1 92 ? -0.503 -4.536 -2.670 1.00 91.56 92 GLU A N 1
ATOM 728 C CA . GLU A 1 92 ? 0.480 -4.537 -3.763 1.00 91.56 92 GLU A CA 1
ATOM 729 C C . GLU A 1 92 ? 1.716 -3.733 -3.352 1.00 91.56 92 GLU A C 1
ATOM 731 O O . GLU A 1 92 ? 2.842 -4.190 -3.545 1.00 91.56 92 GLU A O 1
ATOM 736 N N . PHE A 1 93 ? 1.511 -2.582 -2.703 1.00 91.56 93 PHE A N 1
ATOM 737 C CA . PHE A 1 93 ? 2.595 -1.752 -2.194 1.00 91.56 93 PHE A CA 1
ATOM 738 C C . PHE A 1 93 ? 3.454 -2.488 -1.167 1.00 91.56 93 PHE A C 1
ATOM 740 O O . PHE A 1 93 ? 4.676 -2.536 -1.317 1.00 91.56 93 PHE A O 1
ATOM 747 N N . ALA A 1 94 ? 2.836 -3.091 -0.146 1.00 90.69 94 ALA A N 1
ATOM 748 C CA . ALA A 1 94 ? 3.598 -3.748 0.907 1.00 90.69 94 ALA A CA 1
ATOM 749 C C . ALA A 1 94 ? 4.372 -4.961 0.370 1.00 90.69 94 ALA A C 1
ATOM 751 O O . ALA A 1 94 ? 5.553 -5.119 0.669 1.00 90.69 94 ALA A O 1
ATOM 752 N N . LEU A 1 95 ? 3.750 -5.777 -0.490 1.00 92.38 95 LEU A N 1
ATOM 753 C CA . LEU A 1 95 ? 4.419 -6.906 -1.145 1.00 92.38 95 LEU A CA 1
ATOM 754 C C . LEU A 1 95 ? 5.603 -6.450 -2.007 1.00 92.38 95 LEU A C 1
ATOM 756 O O . LEU A 1 95 ? 6.685 -7.036 -1.930 1.00 92.38 95 LEU A O 1
ATOM 760 N N . LEU A 1 96 ? 5.415 -5.386 -2.792 1.00 94.50 96 LEU A N 1
ATOM 761 C CA . LEU A 1 96 ? 6.467 -4.808 -3.622 1.00 94.50 96 LEU A CA 1
ATOM 762 C C . LEU A 1 96 ? 7.634 -4.303 -2.767 1.00 94.50 96 LEU A C 1
ATOM 764 O O . LEU A 1 96 ? 8.794 -4.552 -3.094 1.00 94.50 96 LEU A O 1
ATOM 768 N N . ALA A 1 97 ? 7.333 -3.608 -1.671 1.00 92.62 97 ALA A N 1
ATOM 769 C CA . ALA A 1 97 ? 8.322 -3.028 -0.774 1.00 92.62 97 ALA A CA 1
ATOM 770 C C . ALA A 1 97 ? 9.109 -4.094 0.008 1.00 92.62 97 ALA A C 1
ATOM 772 O O . ALA A 1 97 ? 10.334 -3.998 0.094 1.00 92.62 97 ALA A O 1
ATOM 773 N N . ILE A 1 98 ? 8.447 -5.150 0.495 1.00 91.31 98 ILE A N 1
ATOM 774 C CA . ILE A 1 98 ? 9.102 -6.291 1.160 1.00 91.31 98 ILE A CA 1
ATOM 775 C C . ILE A 1 98 ? 10.076 -6.989 0.206 1.00 91.31 98 ILE A C 1
ATOM 777 O O . ILE A 1 98 ? 11.226 -7.246 0.566 1.00 91.31 98 ILE A O 1
ATOM 781 N N . GLY A 1 99 ? 9.644 -7.238 -1.034 1.00 92.56 99 GLY A N 1
ATOM 782 C CA . GLY A 1 99 ? 10.488 -7.821 -2.078 1.00 92.56 99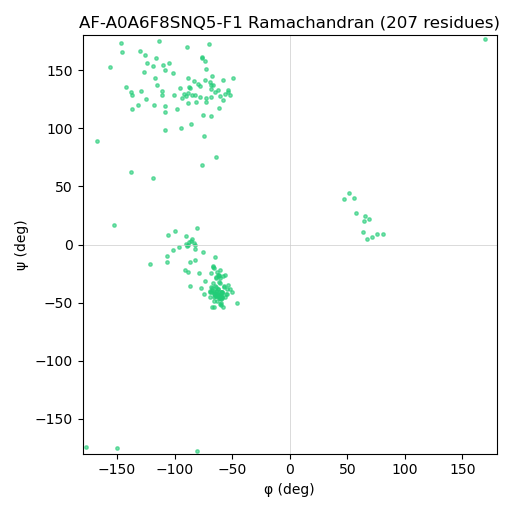 GLY A CA 1
ATOM 783 C C . GLY A 1 99 ? 11.497 -6.844 -2.687 1.00 92.56 99 GLY A C 1
ATOM 784 O O . GLY A 1 99 ? 12.310 -7.251 -3.515 1.00 92.56 99 GLY A O 1
ATOM 785 N N . LYS A 1 100 ? 11.444 -5.555 -2.323 1.00 95.06 100 LYS A N 1
ATOM 786 C CA . LYS A 1 100 ? 12.201 -4.464 -2.959 1.00 95.06 100 LYS A CA 1
ATOM 787 C C . LYS A 1 100 ? 12.104 -4.508 -4.489 1.00 95.06 100 LYS A C 1
ATOM 789 O O . LYS A 1 100 ? 13.090 -4.302 -5.190 1.00 95.06 100 LYS A O 1
ATOM 794 N N . GLY A 1 101 ? 10.924 -4.835 -5.011 1.00 95.00 101 GLY A N 1
ATOM 795 C CA . GLY A 1 101 ? 10.653 -4.985 -6.443 1.00 95.00 101 GLY A CA 1
ATOM 796 C C . GLY A 1 101 ? 11.341 -6.155 -7.150 1.00 95.00 101 GLY A C 1
ATOM 797 O O . GLY A 1 101 ? 11.204 -6.257 -8.366 1.00 95.00 101 GLY A O 1
ATOM 798 N N . ALA A 1 102 ? 12.058 -7.028 -6.438 1.00 95.25 102 ALA A N 1
ATOM 799 C CA . ALA A 1 102 ? 12.687 -8.196 -7.039 1.00 95.25 102 ALA A CA 1
ATOM 800 C C . ALA A 1 102 ? 11.638 -9.221 -7.492 1.00 95.25 102 ALA A C 1
ATOM 802 O O . ALA A 1 102 ? 10.668 -9.498 -6.786 1.00 95.25 102 ALA A O 1
ATOM 803 N N . CYS A 1 103 ? 11.863 -9.829 -8.656 1.00 93.81 103 CYS A N 1
ATOM 804 C CA . CYS A 1 103 ? 11.029 -10.902 -9.185 1.00 93.81 103 CYS A CA 1
ATOM 805 C C . CYS A 1 103 ? 11.873 -11.898 -9.989 1.00 93.81 103 CYS A C 1
ATOM 807 O O . CYS A 1 103 ? 13.057 -11.679 -10.219 1.00 93.81 103 CYS A O 1
ATOM 809 N N . SER A 1 104 ? 11.276 -13.009 -10.420 1.00 91.69 104 SER A N 1
ATOM 810 C CA . SER A 1 104 ? 11.968 -14.020 -11.231 1.00 91.69 104 SER A CA 1
ATOM 811 C C . SER A 1 104 ? 12.021 -13.692 -12.728 1.00 91.69 104 SER A C 1
ATOM 813 O O . SER A 1 104 ? 12.560 -14.487 -13.493 1.00 91.69 104 SER A O 1
ATOM 815 N N . GLN A 1 105 ? 11.389 -12.599 -13.166 1.00 90.38 105 GLN A N 1
ATOM 816 C CA . GLN A 1 105 ? 11.239 -12.272 -14.589 1.00 90.38 105 GLN A CA 1
ATOM 817 C C . GLN A 1 105 ? 12.434 -11.485 -15.134 1.00 90.38 105 GLN A C 1
ATOM 819 O O . GLN A 1 105 ? 12.837 -11.682 -16.278 1.00 90.38 105 GLN A O 1
ATOM 824 N N . ASP A 1 106 ? 13.011 -10.611 -14.312 1.00 94.50 106 ASP A N 1
ATOM 825 C CA . ASP A 1 106 ? 14.162 -9.788 -14.658 1.00 94.50 106 ASP A CA 1
ATOM 826 C C . ASP A 1 106 ? 15.019 -9.485 -13.419 1.00 94.50 106 ASP A C 1
ATOM 828 O O . ASP A 1 106 ? 14.797 -10.027 -12.337 1.00 94.50 106 ASP A O 1
ATOM 832 N N . TYR A 1 107 ? 16.043 -8.650 -13.599 1.00 96.06 107 TYR A N 1
ATOM 833 C CA . TYR A 1 107 ? 16.995 -8.282 -12.550 1.00 96.06 107 TYR A CA 1
ATOM 834 C C . TYR A 1 107 ? 16.776 -6.865 -12.009 1.00 96.06 107 TYR A C 1
ATOM 836 O O . TYR A 1 107 ? 17.615 -6.366 -11.256 1.00 96.06 107 TYR A O 1
ATOM 844 N N . PHE A 1 108 ? 15.687 -6.194 -12.391 1.00 97.44 108 PHE A N 1
ATOM 845 C CA . PHE A 1 108 ? 15.434 -4.825 -11.962 1.00 97.44 108 PHE A CA 1
ATOM 846 C C . PHE A 1 108 ? 14.804 -4.805 -10.573 1.00 97.44 108 PHE A C 1
ATOM 848 O O . PHE A 1 108 ? 13.794 -5.459 -10.318 1.00 97.44 108 PHE A O 1
ATOM 855 N N . VAL A 1 109 ? 15.397 -4.021 -9.677 1.00 97.25 109 VAL A N 1
ATOM 856 C CA . VAL A 1 109 ? 14.978 -3.895 -8.278 1.00 97.25 109 VAL A CA 1
ATOM 857 C C . VAL A 1 109 ? 14.735 -2.437 -7.914 1.00 97.25 109 VAL A C 1
ATOM 859 O O . VAL A 1 109 ? 15.176 -1.515 -8.603 1.00 97.25 109 VAL A O 1
ATOM 862 N N . LEU A 1 110 ? 14.035 -2.235 -6.803 1.00 97.50 110 LEU A N 1
ATOM 863 C CA . LEU A 1 110 ? 13.756 -0.928 -6.236 1.00 97.50 110 LEU A CA 1
ATOM 864 C C . LEU A 1 110 ? 14.777 -0.570 -5.159 1.00 97.50 110 LEU A C 1
ATOM 866 O O . LEU A 1 110 ? 15.066 -1.351 -4.248 1.00 97.50 110 LEU A O 1
ATOM 870 N N . ARG A 1 111 ? 15.274 0.663 -5.226 1.00 95.50 111 ARG A N 1
ATOM 871 C CA . ARG A 1 111 ? 16.141 1.263 -4.216 1.00 95.50 111 ARG A CA 1
ATOM 872 C C . ARG A 1 111 ? 15.537 2.575 -3.739 1.00 95.50 111 ARG A C 1
ATOM 874 O O . ARG A 1 111 ? 15.288 3.484 -4.519 1.00 95.50 111 ARG A O 1
ATOM 881 N N . GLY A 1 112 ? 15.348 2.699 -2.437 1.00 88.75 112 GLY A N 1
ATOM 882 C CA . GLY A 1 112 ? 14.833 3.913 -1.821 1.00 88.75 112 GLY A CA 1
ATOM 883 C C . GLY A 1 112 ? 14.476 3.669 -0.362 1.00 88.75 112 GLY A C 1
ATOM 884 O O . GLY A 1 112 ? 14.606 2.538 0.119 1.00 88.75 112 GLY A O 1
ATOM 885 N N . PRO A 1 113 ? 14.046 4.712 0.360 1.00 88.38 113 PRO A N 1
ATOM 886 C CA . PRO A 1 113 ? 13.485 4.528 1.684 1.00 88.38 113 PRO A CA 1
ATOM 887 C C . PRO A 1 113 ? 12.143 3.800 1.551 1.00 88.38 113 PRO A C 1
ATOM 889 O O . PRO A 1 113 ? 11.170 4.353 1.043 1.00 88.38 113 PRO A O 1
ATOM 892 N N . PHE A 1 114 ? 12.093 2.549 2.002 1.00 89.25 114 PHE A N 1
ATOM 893 C CA . PHE A 1 114 ? 10.829 1.839 2.156 1.00 89.25 114 PHE A CA 1
ATOM 894 C C . PHE A 1 114 ? 10.196 2.272 3.476 1.00 89.25 114 PHE A C 1
ATOM 896 O O . PHE A 1 114 ? 10.856 2.179 4.515 1.00 89.25 114 PHE A O 1
ATOM 903 N N . PRO A 1 115 ? 8.964 2.800 3.453 1.00 81.88 115 PRO A N 1
ATOM 904 C CA . PRO A 1 115 ? 8.341 3.315 4.656 1.00 81.88 115 PRO A CA 1
ATOM 905 C C . PRO A 1 115 ? 8.037 2.163 5.609 1.00 81.88 115 PRO A C 1
ATOM 907 O O . PRO A 1 115 ? 7.363 1.203 5.238 1.00 81.88 115 PRO A O 1
ATOM 910 N N . VAL A 1 116 ? 8.512 2.292 6.841 1.00 81.06 116 VAL A N 1
ATOM 911 C CA . VAL A 1 116 ? 8.195 1.381 7.939 1.00 81.06 116 VAL A CA 1
ATOM 912 C C . VAL A 1 116 ? 7.498 2.144 9.058 1.00 81.06 116 VAL A C 1
ATOM 914 O O . VAL A 1 116 ? 7.661 3.362 9.176 1.00 81.06 116 VAL A O 1
ATOM 917 N N . ASP A 1 117 ? 6.689 1.457 9.855 1.00 73.50 117 ASP A N 1
ATOM 918 C CA . ASP A 1 117 ? 6.205 2.003 11.116 1.00 73.50 117 ASP A CA 1
ATOM 919 C C . ASP A 1 117 ? 7.247 1.880 12.239 1.00 73.50 117 ASP A C 1
ATOM 921 O O . ASP A 1 117 ? 8.378 1.437 12.035 1.00 73.50 117 ASP A O 1
ATOM 925 N N . ASP A 1 118 ? 6.855 2.310 13.441 1.00 71.00 118 ASP A N 1
ATOM 926 C CA . ASP A 1 118 ? 7.704 2.274 14.636 1.00 71.00 118 ASP A CA 1
ATOM 927 C C . ASP A 1 118 ? 8.136 0.849 15.024 1.00 71.00 118 ASP A C 1
ATOM 929 O O . ASP A 1 118 ? 9.135 0.687 15.722 1.00 71.00 118 ASP A O 1
ATOM 933 N N . ASP A 1 119 ? 7.389 -0.171 14.585 1.00 70.88 119 ASP A N 1
ATOM 934 C CA . ASP A 1 119 ? 7.679 -1.582 14.842 1.00 70.88 119 ASP A CA 1
ATOM 935 C C . ASP A 1 119 ? 8.591 -2.176 13.741 1.00 70.88 119 ASP A C 1
ATOM 937 O O . ASP A 1 119 ? 9.001 -3.334 13.816 1.00 70.88 119 ASP A O 1
ATOM 941 N N . GLY A 1 120 ? 8.955 -1.372 12.732 1.00 75.50 120 GLY A N 1
ATOM 942 C CA . GLY A 1 120 ? 9.772 -1.781 11.593 1.00 75.50 120 GLY A CA 1
ATOM 943 C C . GLY A 1 120 ? 8.991 -2.518 10.502 1.00 75.50 120 GLY A C 1
ATOM 944 O O . GLY A 1 120 ? 9.610 -3.045 9.575 1.00 75.50 120 GLY A O 1
ATOM 945 N N . GLU A 1 121 ? 7.657 -2.561 10.581 1.00 76.56 121 GLU A N 1
ATOM 946 C CA . GLU A 1 121 ? 6.806 -3.195 9.573 1.00 76.56 121 GLU A CA 1
ATOM 947 C C . GLU A 1 121 ? 6.554 -2.240 8.403 1.00 76.56 121 GLU A C 1
ATOM 949 O O . GLU A 1 121 ? 6.356 -1.041 8.595 1.00 76.56 121 GLU A O 1
ATOM 954 N N . ILE A 1 122 ? 6.545 -2.760 7.171 1.00 81.12 122 ILE A N 1
ATOM 955 C CA . ILE A 1 122 ? 6.274 -1.957 5.973 1.00 81.12 122 ILE A CA 1
ATOM 956 C C . ILE A 1 122 ? 4.875 -1.336 6.061 1.00 81.12 122 ILE A C 1
ATOM 958 O O . ILE A 1 122 ? 3.884 -2.039 6.262 1.00 81.12 122 ILE A O 1
ATOM 962 N N . LEU A 1 123 ? 4.793 -0.016 5.870 1.00 73.56 123 LEU A N 1
ATOM 963 C CA . LEU A 1 123 ? 3.510 0.682 5.790 1.00 73.56 123 LEU A CA 1
ATOM 964 C C . LEU A 1 123 ? 2.746 0.206 4.554 1.00 73.56 123 LEU A C 1
ATOM 966 O O . LEU A 1 123 ? 3.305 0.204 3.466 1.00 73.56 123 LEU A O 1
ATOM 970 N N . ASP A 1 124 ? 1.471 -0.150 4.696 1.00 73.25 124 ASP A N 1
ATOM 971 C CA . ASP A 1 124 ? 0.607 -0.404 3.539 1.00 73.25 124 ASP A CA 1
ATOM 972 C C . ASP A 1 124 ? -0.111 0.870 3.049 1.00 73.25 124 ASP A C 1
ATOM 974 O O . ASP A 1 124 ? -0.119 1.924 3.695 1.00 73.25 124 ASP A O 1
ATOM 978 N N . ASP A 1 125 ? -0.734 0.746 1.884 1.00 72.88 125 ASP A N 1
ATOM 979 C CA . ASP A 1 125 ? -1.500 1.760 1.164 1.00 72.88 125 ASP A CA 1
ATOM 980 C C . ASP A 1 125 ? -2.816 2.175 1.833 1.00 72.88 125 ASP A C 1
ATOM 982 O O . ASP A 1 125 ? -3.286 3.298 1.662 1.00 72.88 125 ASP A O 1
ATOM 986 N N . ARG A 1 126 ? -3.411 1.313 2.661 1.00 77.00 126 ARG A N 1
ATOM 987 C CA . ARG A 1 126 ? -4.689 1.588 3.343 1.00 77.00 126 ARG A CA 1
ATOM 988 C C . ARG A 1 126 ? -4.526 2.394 4.623 1.00 77.00 126 ARG A C 1
ATOM 990 O O . ARG A 1 126 ? -5.514 2.701 5.299 1.00 77.00 126 ARG A O 1
ATOM 997 N N . ARG A 1 127 ? -3.295 2.776 4.965 1.00 75.12 127 ARG A N 1
ATOM 998 C CA . ARG A 1 127 ? -2.982 3.492 6.202 1.00 75.12 127 ARG A CA 1
ATOM 999 C C . ARG A 1 127 ? -3.785 4.777 6.372 1.00 75.12 127 ARG A C 1
ATOM 1001 O O . ARG A 1 127 ? -4.277 5.008 7.470 1.00 75.12 127 ARG A O 1
ATOM 1008 N N . GLN A 1 128 ? -3.953 5.585 5.328 1.00 75.31 128 GLN A N 1
ATOM 1009 C CA . GLN A 1 128 ? -4.672 6.860 5.451 1.00 75.31 128 GLN A CA 1
ATOM 1010 C C . GLN A 1 128 ? -6.146 6.677 5.806 1.00 75.31 128 GLN A C 1
ATOM 1012 O O . GLN A 1 128 ? -6.642 7.354 6.704 1.00 75.31 128 GLN A O 1
ATOM 1017 N N . LEU A 1 129 ? -6.823 5.714 5.176 1.00 82.12 129 LEU A N 1
ATOM 1018 C CA . LEU A 1 129 ? -8.199 5.361 5.524 1.00 82.12 129 LEU A CA 1
ATOM 1019 C C . LEU A 1 129 ? -8.292 4.890 6.980 1.00 82.12 129 LEU A C 1
ATOM 1021 O O . LEU A 1 129 ? -9.146 5.335 7.741 1.00 82.12 129 LEU A O 1
ATOM 1025 N N . ARG A 1 130 ? -7.385 4.011 7.408 1.00 87.38 130 ARG A N 1
ATOM 1026 C CA . ARG A 1 130 ? -7.398 3.528 8.795 1.00 87.38 130 ARG A CA 1
ATOM 1027 C C . ARG A 1 130 ? -7.061 4.636 9.790 1.00 87.38 130 ARG A C 1
ATOM 1029 O O . ARG A 1 130 ? -7.603 4.641 10.889 1.00 87.38 130 ARG A O 1
ATOM 1036 N N . GLN A 1 131 ? -6.207 5.587 9.419 1.00 86.25 131 GLN A N 1
ATOM 1037 C CA . GLN A 1 131 ? -5.914 6.769 10.227 1.00 86.25 131 GLN A CA 1
ATOM 1038 C C . GLN A 1 131 ? -7.112 7.714 10.327 1.00 86.25 131 GLN A C 1
ATOM 1040 O O . GLN A 1 131 ? -7.356 8.232 11.414 1.00 86.25 131 GLN A O 1
ATOM 1045 N N . SER A 1 132 ? -7.864 7.934 9.242 1.00 88.50 132 SER A N 1
ATOM 1046 C CA . SER A 1 132 ? -9.059 8.783 9.282 1.00 88.50 132 SER A CA 1
ATOM 1047 C C . SER A 1 132 ? -10.144 8.159 10.162 1.00 88.50 132 SER A C 1
ATOM 1049 O O . SER A 1 132 ? -10.663 8.836 11.050 1.00 88.50 132 SER A O 1
ATOM 1051 N N . ILE A 1 133 ? -10.389 6.851 10.016 1.00 92.88 133 ILE A N 1
ATOM 1052 C CA . ILE A 1 133 ? -11.290 6.084 10.889 1.00 92.88 133 ILE A CA 1
ATOM 1053 C C . ILE A 1 133 ? -10.808 6.151 12.343 1.00 92.88 133 ILE A C 1
ATOM 1055 O O . ILE A 1 133 ? -11.568 6.510 13.241 1.00 92.88 133 ILE A O 1
ATOM 1059 N N . GLY A 1 134 ? -9.534 5.838 12.587 1.00 94.31 134 GLY A N 1
ATOM 1060 C CA . GLY A 1 134 ? -8.950 5.824 13.925 1.00 94.31 134 GLY A CA 1
ATOM 1061 C C . GLY A 1 134 ? -9.031 7.176 14.625 1.00 94.31 134 GLY A C 1
ATOM 1062 O O . GLY A 1 134 ? -9.370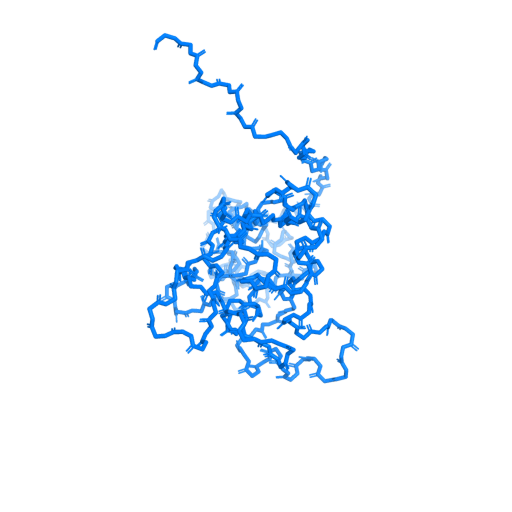 7.243 15.807 1.00 94.31 134 GLY A O 1
ATOM 1063 N N . ARG A 1 135 ? -8.783 8.261 13.886 1.00 94.50 135 ARG A N 1
ATOM 1064 C CA . ARG A 1 135 ? -8.918 9.629 14.384 1.00 94.50 135 ARG A CA 1
ATOM 1065 C C . ARG A 1 135 ? -10.361 9.942 14.773 1.00 94.50 135 ARG A C 1
ATOM 1067 O O . ARG A 1 135 ? -10.563 10.404 15.892 1.00 94.50 135 ARG A O 1
ATOM 1074 N N . ALA A 1 136 ? -11.329 9.636 13.908 1.00 95.50 136 ALA A N 1
ATOM 1075 C CA . ALA A 1 136 ? -12.748 9.857 14.187 1.00 95.50 136 ALA A CA 1
ATOM 1076 C C . ALA A 1 136 ? -13.207 9.092 15.443 1.00 95.50 136 ALA A C 1
ATOM 1078 O O . ALA A 1 136 ? -13.825 9.673 16.333 1.00 95.50 136 ALA A O 1
ATOM 1079 N N . VAL A 1 137 ? -12.817 7.817 15.576 1.00 96.94 137 VAL A N 1
ATOM 1080 C CA . VAL A 1 137 ? -13.097 7.005 16.776 1.00 96.94 137 VAL A CA 1
ATOM 1081 C C . VAL A 1 137 ? -12.468 7.626 18.027 1.00 96.94 137 VAL A C 1
ATOM 1083 O O . VAL A 1 137 ? -13.118 7.737 19.067 1.00 96.94 137 VAL A O 1
ATOM 1086 N N . ALA A 1 138 ? -11.207 8.058 17.943 1.00 97.38 138 ALA A N 1
ATOM 1087 C CA . ALA A 1 138 ? -10.496 8.634 19.079 1.00 97.38 138 ALA A CA 1
ATOM 1088 C C . ALA A 1 138 ? -11.081 9.988 19.516 1.00 97.38 138 ALA A C 1
ATOM 1090 O O . ALA A 1 138 ? -11.080 10.300 20.707 1.00 97.38 138 ALA A O 1
ATOM 1091 N N . GLU A 1 139 ? -11.519 10.820 18.572 1.00 97.06 139 GLU A N 1
ATOM 1092 C CA . GLU A 1 139 ? -12.188 12.100 18.835 1.00 97.06 139 GLU A CA 1
ATOM 1093 C C . GLU A 1 139 ? -13.543 11.863 19.516 1.00 97.06 139 GLU A C 1
ATOM 1095 O O . GLU A 1 139 ? -13.723 12.299 20.654 1.00 97.06 139 GLU A O 1
ATOM 1100 N N . ALA A 1 140 ? -14.409 11.037 18.922 1.00 96.88 140 ALA A N 1
ATOM 1101 C CA . ALA A 1 140 ? -15.705 10.652 19.486 1.00 96.88 140 ALA A CA 1
ATOM 1102 C C . ALA A 1 140 ? -15.603 10.072 20.907 1.00 96.88 140 ALA A C 1
ATOM 1104 O O . ALA A 1 140 ? -16.378 10.419 21.804 1.00 96.88 140 ALA A O 1
ATOM 1105 N N . ARG A 1 141 ? -14.608 9.207 21.148 1.00 97.94 141 ARG A N 1
ATOM 1106 C CA . ARG A 1 141 ? -14.352 8.644 22.479 1.00 97.94 141 ARG A CA 1
ATOM 1107 C C . ARG A 1 141 ? -14.010 9.726 23.504 1.00 97.94 141 ARG A C 1
ATOM 1109 O O . ARG A 1 141 ? -14.479 9.660 24.643 1.00 97.94 141 ARG A O 1
ATOM 1116 N N . ARG A 1 142 ? -13.158 10.688 23.130 1.00 97.81 142 ARG A N 1
ATOM 1117 C CA . ARG A 1 142 ? -12.733 11.779 24.021 1.00 97.81 142 ARG A CA 1
ATOM 1118 C C . ARG A 1 142 ? -13.888 12.721 24.343 1.00 97.81 142 ARG A C 1
ATOM 1120 O O . ARG A 1 142 ? -14.003 13.121 25.496 1.00 97.81 142 ARG A O 1
ATOM 1127 N N . GLU A 1 143 ? -14.750 13.020 23.376 1.00 97.00 143 GLU A N 1
ATOM 1128 C CA . GLU A 1 143 ? -15.951 13.845 23.584 1.00 97.00 143 GLU A CA 1
ATOM 1129 C C . GLU A 1 143 ? -16.924 13.219 24.588 1.00 97.00 143 GLU A C 1
ATOM 1131 O O . GLU A 1 143 ? -17.549 13.921 25.379 1.00 97.00 143 GLU A O 1
ATOM 1136 N N . GLN A 1 144 ? -16.984 11.889 24.632 1.00 95.50 144 GLN A N 1
ATOM 1137 C CA . GLN A 1 144 ? -17.776 11.149 25.617 1.00 95.50 144 GLN A CA 1
ATOM 1138 C C . GLN A 1 144 ? -17.056 10.915 26.948 1.00 95.50 144 GLN A C 1
ATOM 1140 O O . GLN A 1 144 ? -17.566 10.200 27.811 1.00 95.50 144 GLN A O 1
ATOM 1145 N N . GLY A 1 145 ? -15.855 11.476 27.124 1.00 96.81 145 GLY A N 1
ATOM 1146 C CA . GLY A 1 145 ? -15.075 11.347 28.354 1.00 96.81 145 GLY A CA 1
ATOM 1147 C C . GLY A 1 145 ? -14.626 9.916 28.666 1.00 96.81 145 GLY A C 1
ATOM 1148 O O . GLY A 1 145 ? -14.308 9.617 29.816 1.00 96.81 145 GLY A O 1
ATOM 1149 N N . MET A 1 146 ? -14.599 9.017 27.677 1.00 97.19 146 MET A N 1
ATOM 1150 C CA . MET A 1 146 ? -14.223 7.619 27.891 1.00 97.19 146 MET A CA 1
ATOM 1151 C C . MET A 1 146 ? -12.714 7.405 27.750 1.00 97.19 146 MET A C 1
ATOM 1153 O O . MET A 1 146 ? -12.054 7.952 26.865 1.00 97.19 146 MET A O 1
ATOM 1157 N N . THR A 1 147 ? -12.156 6.521 28.572 1.00 98.19 147 THR A N 1
ATOM 1158 C CA . THR A 1 147 ? -10.825 5.935 28.356 1.00 98.19 147 THR A CA 1
ATOM 1159 C C . THR A 1 147 ? -10.877 4.863 27.263 1.00 98.19 147 THR A C 1
ATOM 1161 O O . THR A 1 147 ? -11.935 4.299 26.982 1.00 98.19 147 THR A O 1
ATOM 1164 N N . GLN A 1 148 ? -9.731 4.522 26.659 1.00 98.12 148 GLN A N 1
ATOM 1165 C CA . GLN A 1 148 ? -9.666 3.419 25.683 1.00 98.12 148 GLN A CA 1
ATOM 1166 C C . GLN A 1 148 ? -10.153 2.090 2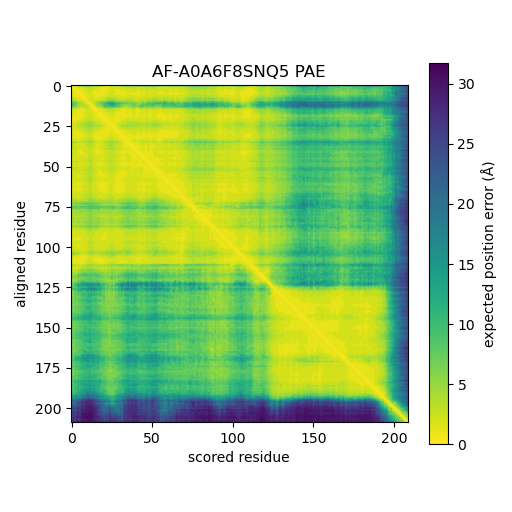6.275 1.00 98.12 148 GLN A C 1
ATOM 1168 O O . GLN A 1 148 ? -10.797 1.313 25.579 1.00 98.12 148 GLN A O 1
ATOM 1173 N N . LYS A 1 149 ? -9.868 1.842 27.562 1.00 98.25 149 LYS A N 1
ATOM 1174 C CA . LYS A 1 149 ? -10.312 0.640 28.274 1.00 98.25 149 LYS A CA 1
ATOM 1175 C C . LYS A 1 149 ? -11.839 0.583 28.383 1.00 98.25 149 LYS A C 1
ATOM 1177 O O . LYS A 1 149 ? -12.417 -0.450 28.085 1.00 98.25 149 LYS A O 1
ATOM 1182 N N . GLN A 1 150 ? -12.484 1.696 28.727 1.00 98.25 150 GLN A N 1
ATOM 1183 C CA . GLN A 1 150 ? -13.948 1.763 28.829 1.00 98.25 150 GLN A CA 1
ATOM 1184 C C . GLN A 1 150 ? -14.642 1.574 27.476 1.00 98.25 150 GLN A C 1
ATOM 1186 O O . GLN A 1 150 ? -15.660 0.890 27.404 1.00 98.25 150 GLN A O 1
ATOM 1191 N N . LEU A 1 151 ? -14.090 2.153 26.401 1.00 98.06 151 LEU A N 1
ATOM 1192 C CA . LEU A 1 151 ? -14.610 1.907 25.054 1.00 98.06 151 LEU A CA 1
ATOM 1193 C C . LEU A 1 151 ? -14.472 0.427 24.678 1.00 98.06 151 LEU A C 1
ATOM 1195 O O . LEU A 1 151 ? -15.419 -0.167 24.176 1.00 98.06 151 LEU A O 1
ATOM 1199 N N . ALA A 1 152 ? -13.314 -0.171 24.961 1.00 97.81 152 ALA A N 1
ATOM 1200 C CA . ALA A 1 152 ? -13.052 -1.577 24.680 1.00 97.81 152 ALA A CA 1
ATOM 1201 C C . ALA A 1 152 ? -14.023 -2.508 25.425 1.00 97.81 152 ALA A C 1
ATOM 1203 O O . ALA A 1 152 ? -14.614 -3.392 24.815 1.00 97.81 152 ALA A O 1
ATOM 1204 N N . GLU A 1 153 ? -14.262 -2.245 26.714 1.00 97.75 153 GLU A N 1
ATOM 1205 C CA . GLU A 1 153 ? -15.235 -2.976 27.534 1.00 97.75 153 GLU A CA 1
ATOM 1206 C C . GLU A 1 153 ? -16.658 -2.873 26.968 1.00 97.75 153 GLU A C 1
ATOM 1208 O O . GLU A 1 153 ? -17.351 -3.885 26.877 1.00 97.75 153 GLU A O 1
ATOM 1213 N N . ARG A 1 154 ? -17.094 -1.679 26.538 1.00 97.19 154 ARG A N 1
ATOM 1214 C CA . ARG A 1 154 ? -18.419 -1.497 25.919 1.00 97.19 154 ARG A CA 1
ATOM 1215 C C . ARG A 1 154 ? -18.549 -2.160 24.552 1.00 97.19 154 ARG A C 1
ATOM 1217 O O . ARG A 1 154 ? -19.625 -2.652 24.236 1.00 97.19 154 ARG A O 1
ATOM 1224 N N . ALA A 1 155 ? -17.483 -2.153 23.758 1.00 96.56 155 ALA A N 1
ATOM 1225 C CA . ALA A 1 155 ? -17.448 -2.766 22.433 1.00 96.56 155 ALA A CA 1
ATOM 1226 C C . ALA A 1 155 ? -17.106 -4.269 22.473 1.00 96.56 155 ALA A C 1
ATOM 1228 O O . ALA A 1 155 ? -16.974 -4.881 21.420 1.00 96.56 155 ALA A O 1
ATOM 1229 N N . LEU A 1 156 ? -16.951 -4.865 23.665 1.00 96.19 156 LEU A N 1
ATOM 1230 C CA . LEU A 1 156 ? -16.611 -6.281 23.866 1.00 96.19 156 LEU A CA 1
ATOM 1231 C C . LEU A 1 156 ? -15.318 -6.716 23.148 1.00 96.19 156 LEU A C 1
ATOM 1233 O O . LEU A 1 156 ? -15.223 -7.821 22.615 1.00 96.19 156 LEU A O 1
ATOM 1237 N N . VAL A 1 157 ? -14.298 -5.856 23.170 1.00 96.12 157 VAL A N 1
ATOM 1238 C CA . VAL A 1 157 ? -12.974 -6.124 22.589 1.00 96.12 157 VAL A CA 1
ATOM 1239 C C . VAL A 1 157 ? -11.846 -5.816 23.568 1.00 96.12 157 VAL A C 1
ATOM 1241 O O . VAL A 1 157 ? -12.028 -5.129 24.569 1.00 96.12 157 VAL A O 1
ATOM 1244 N N . ASP A 1 158 ? -10.635 -6.282 23.260 1.00 96.81 158 ASP A N 1
ATOM 1245 C CA . ASP A 1 158 ? -9.450 -5.918 24.035 1.00 96.81 158 ASP A CA 1
ATOM 1246 C C . ASP A 1 158 ? -9.089 -4.435 23.869 1.00 96.81 158 ASP A C 1
ATOM 1248 O O . ASP A 1 158 ? -9.128 -3.878 22.769 1.00 96.81 158 ASP A O 1
ATOM 1252 N N . GLN A 1 159 ? -8.587 -3.803 24.936 1.00 96.62 159 GLN A N 1
ATOM 1253 C CA . GLN A 1 159 ? -8.056 -2.431 24.876 1.00 96.62 159 GLN A CA 1
ATOM 1254 C C . GLN A 1 159 ? -6.981 -2.273 23.783 1.00 96.62 159 GLN A C 1
ATOM 1256 O O . GLN A 1 159 ? -6.888 -1.232 23.130 1.00 96.62 159 GLN A O 1
ATOM 1261 N N . ALA A 1 160 ? -6.178 -3.314 23.548 1.00 94.56 160 ALA A N 1
ATOM 1262 C CA . ALA A 1 160 ? -5.167 -3.324 22.496 1.00 94.56 160 ALA A CA 1
ATOM 1263 C C . ALA A 1 160 ? -5.770 -3.225 21.081 1.00 94.56 160 ALA A C 1
ATOM 1265 O O . ALA A 1 160 ? -5.111 -2.716 20.171 1.00 94.56 160 ALA A O 1
ATOM 1266 N N . VAL A 1 161 ? -7.008 -3.692 20.871 1.00 94.19 161 VAL A N 1
ATOM 1267 C CA . VAL A 1 161 ? -7.750 -3.498 19.614 1.00 94.19 161 VAL A CA 1
ATOM 1268 C C . VAL A 1 161 ? -8.094 -2.023 19.455 1.00 94.19 161 VAL A C 1
ATOM 1270 O O . VAL A 1 161 ? -7.675 -1.430 18.466 1.00 94.19 161 VAL A O 1
ATOM 1273 N N . VAL A 1 162 ? -8.736 -1.405 20.453 1.00 96.44 162 VAL A N 1
ATOM 1274 C CA . VAL A 1 162 ? -9.086 0.030 20.425 1.00 96.44 162 VAL A CA 1
ATOM 1275 C C . VAL A 1 162 ? -7.848 0.902 20.206 1.00 96.44 162 VAL A C 1
ATOM 1277 O O . VAL A 1 162 ? -7.844 1.765 19.334 1.00 96.44 162 VAL A O 1
ATOM 1280 N N . SER A 1 163 ? -6.750 0.628 20.915 1.00 95.12 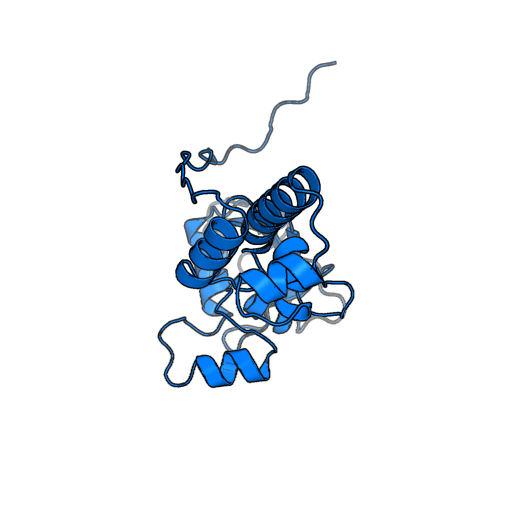163 SER A N 1
ATOM 1281 C CA . SER A 1 163 ? -5.484 1.344 20.721 1.00 95.12 163 SER A CA 1
ATOM 1282 C C . SER A 1 163 ? -4.946 1.216 19.291 1.00 95.12 163 SER A C 1
ATOM 1284 O O . SER A 1 163 ? -4.448 2.191 18.730 1.00 95.12 163 SER A O 1
ATOM 1286 N N . ARG A 1 164 ? -5.028 0.031 18.669 1.00 91.56 164 ARG A N 1
ATOM 1287 C CA . ARG A 1 164 ? -4.620 -0.150 17.266 1.00 91.56 164 ARG A CA 1
ATOM 1288 C C . ARG A 1 164 ? -5.564 0.559 16.299 1.00 91.56 164 ARG A C 1
ATOM 1290 O O . ARG A 1 164 ? -5.065 1.149 15.345 1.00 91.56 164 ARG A O 1
ATOM 1297 N N . VAL A 1 165 ? -6.876 0.523 16.542 1.00 93.62 165 VAL A N 1
ATOM 1298 C CA . VAL A 1 165 ? -7.884 1.234 15.736 1.00 93.62 165 VAL A CA 1
ATOM 1299 C C . VAL A 1 165 ? -7.585 2.726 15.736 1.00 93.62 165 VAL A C 1
ATOM 1301 O O . VAL A 1 165 ? -7.370 3.292 14.672 1.00 93.62 165 VAL A O 1
ATOM 1304 N N . GLU A 1 166 ? -7.450 3.345 16.910 1.00 95.06 166 GLU A N 1
ATOM 1305 C CA . GLU A 1 166 ? -7.211 4.791 17.030 1.00 95.06 166 GLU A CA 1
ATOM 1306 C C . GLU A 1 166 ? -5.902 5.256 16.384 1.00 95.06 166 GLU A C 1
ATOM 1308 O O . GLU A 1 166 ? -5.785 6.403 15.959 1.00 95.06 166 GLU A O 1
ATOM 1313 N N . ARG A 1 167 ? -4.911 4.365 16.285 1.00 89.56 167 ARG A N 1
ATOM 1314 C CA . ARG A 1 167 ? -3.624 4.632 15.624 1.00 89.56 167 ARG A CA 1
ATOM 1315 C C . ARG A 1 167 ? -3.620 4.289 14.131 1.00 89.56 167 ARG A C 1
ATOM 1317 O O . ARG A 1 167 ? -2.576 4.413 13.495 1.00 89.56 167 ARG A O 1
ATOM 1324 N N . GLY A 1 168 ? -4.737 3.814 13.579 1.00 87.25 168 GLY A N 1
ATOM 1325 C CA . GLY A 1 168 ? -4.846 3.381 12.185 1.00 87.25 168 GLY A CA 1
ATOM 1326 C C . GLY A 1 168 ? -4.062 2.107 11.848 1.00 87.25 168 GLY A C 1
ATOM 1327 O O . GLY A 1 168 ? -3.726 1.886 10.688 1.00 87.25 168 GLY A O 1
ATOM 1328 N N . ARG A 1 169 ? -3.751 1.273 12.853 1.00 82.75 169 ARG A N 1
ATOM 1329 C CA . ARG A 1 169 ? -3.021 -0.006 12.707 1.00 82.75 169 ARG A CA 1
ATOM 1330 C C . ARG A 1 169 ? -3.922 -1.245 12.749 1.00 82.75 169 ARG A C 1
ATOM 1332 O O . ARG A 1 169 ? -3.436 -2.373 12.642 1.00 82.75 169 ARG A O 1
ATOM 1339 N N . ALA A 1 170 ? -5.219 -1.075 12.995 1.00 82.88 170 ALA A N 1
ATOM 1340 C CA . ALA A 1 170 ? -6.166 -2.183 12.983 1.00 82.88 170 ALA A CA 1
ATOM 1341 C C . ALA A 1 170 ? -6.786 -2.338 11.595 1.00 82.88 170 ALA A C 1
ATOM 1343 O O . ALA A 1 170 ? -7.338 -1.377 11.065 1.00 82.88 170 ALA A O 1
ATOM 1344 N N . ASN A 1 171 ? -6.759 -3.559 11.058 1.00 81.81 171 ASN A N 1
ATOM 1345 C CA . ASN A 1 171 ? -7.687 -3.941 10.002 1.00 81.81 171 ASN A CA 1
ATOM 1346 C C . ASN A 1 171 ? -9.059 -4.151 10.657 1.00 81.81 171 ASN A C 1
ATOM 1348 O O . ASN A 1 171 ? -9.298 -5.190 11.276 1.00 81.81 171 ASN A O 1
ATOM 1352 N N . ILE A 1 172 ? -9.878 -3.101 10.654 1.00 87.19 172 ILE A N 1
ATOM 1353 C CA . ILE A 1 172 ? -11.191 -3.092 11.293 1.00 87.19 172 ILE A CA 1
ATOM 1354 C C . ILE A 1 172 ? -12.240 -3.567 10.287 1.00 87.19 172 ILE A C 1
ATOM 1356 O O . ILE A 1 172 ? -12.321 -3.051 9.175 1.00 87.19 172 ILE A O 1
ATOM 1360 N N . THR A 1 173 ? -13.041 -4.560 10.670 1.00 90.50 173 THR A N 1
ATOM 1361 C CA . THR A 1 173 ? -14.202 -4.972 9.873 1.00 90.50 173 THR A CA 1
ATOM 1362 C C . THR A 1 173 ? -15.312 -3.930 9.999 1.00 90.50 173 THR A C 1
ATOM 1364 O O . THR A 1 173 ? -15.361 -3.181 10.976 1.00 90.50 173 THR A O 1
ATOM 1367 N N . SER A 1 174 ? -16.235 -3.889 9.036 1.00 91.69 174 SER A N 1
ATOM 1368 C CA . SER A 1 174 ? -17.429 -3.039 9.141 1.00 91.69 174 SER A CA 1
ATOM 1369 C C . SER A 1 174 ? -18.240 -3.343 10.402 1.00 91.69 174 SER A C 1
ATOM 1371 O O . SER A 1 174 ? -18.737 -2.416 11.032 1.00 91.69 174 SER A O 1
ATOM 1373 N N . ASP A 1 175 ? -18.313 -4.617 10.796 1.00 93.69 175 ASP A N 1
ATOM 1374 C CA . ASP A 1 175 ? -19.043 -5.055 11.990 1.00 93.69 175 ASP A CA 1
ATOM 1375 C C . ASP A 1 175 ? -18.391 -4.514 13.266 1.00 93.69 175 ASP A C 1
ATOM 1377 O O . ASP A 1 175 ? -19.053 -3.865 14.067 1.00 93.69 175 ASP A O 1
ATOM 1381 N N . LEU A 1 176 ? -17.067 -4.657 13.409 1.00 94.00 176 LEU A N 1
ATOM 1382 C CA . LEU A 1 176 ? -16.354 -4.103 14.561 1.00 94.00 176 LEU A CA 1
ATOM 1383 C C . LEU A 1 176 ? -16.431 -2.570 14.590 1.00 94.00 176 LEU A C 1
ATOM 1385 O O . LEU A 1 176 ? -16.519 -1.971 15.660 1.00 94.00 176 LEU A O 1
ATOM 1389 N N . LEU A 1 177 ? -16.397 -1.913 13.428 1.00 95.44 177 LEU A N 1
ATOM 1390 C CA . LEU A 1 177 ? -16.582 -0.465 13.357 1.00 95.44 177 LEU A CA 1
ATOM 1391 C C . LEU A 1 177 ? -17.986 -0.059 13.836 1.00 95.44 177 LEU A C 1
ATOM 1393 O O . LEU A 1 177 ? -18.113 0.925 14.565 1.00 95.44 177 LEU A O 1
ATOM 1397 N N . ALA A 1 178 ? -19.017 -0.827 13.476 1.00 95.00 178 ALA A N 1
ATOM 1398 C CA . ALA A 1 178 ? -20.381 -0.620 13.951 1.00 95.00 178 ALA A CA 1
ATOM 1399 C C . ALA A 1 178 ? -20.509 -0.871 15.463 1.00 95.00 178 ALA A C 1
ATOM 1401 O O . ALA A 1 178 ? -21.125 -0.058 16.151 1.00 95.00 178 ALA A O 1
ATOM 1402 N N . ASP A 1 179 ? -19.873 -1.916 15.998 1.00 95.69 179 ASP A N 1
ATOM 1403 C CA . ASP A 1 179 ? -19.849 -2.209 17.437 1.00 95.69 179 ASP A CA 1
ATOM 1404 C C . ASP A 1 179 ? -19.180 -1.078 18.230 1.00 95.69 179 ASP A C 1
ATOM 1406 O O . ASP A 1 179 ? -19.705 -0.617 19.246 1.00 95.69 179 ASP A O 1
ATOM 1410 N N . VAL A 1 180 ? -18.049 -0.564 17.735 1.00 96.62 180 VAL A N 1
ATOM 1411 C CA . VAL A 1 180 ? -17.351 0.588 18.325 1.00 96.62 180 VAL A CA 1
ATOM 1412 C C . VAL A 1 180 ? -18.217 1.849 18.265 1.00 96.62 180 VAL A C 1
ATOM 1414 O O . VAL A 1 180 ? -18.314 2.565 19.262 1.00 96.62 180 VAL A O 1
ATOM 1417 N N . ALA A 1 181 ? -18.876 2.121 17.137 1.00 95.88 181 ALA A N 1
ATOM 1418 C CA . ALA A 1 181 ? -19.787 3.258 17.013 1.00 95.88 181 ALA A CA 1
ATOM 1419 C C . ALA A 1 181 ? -20.988 3.129 17.966 1.00 95.88 181 ALA A C 1
ATOM 1421 O O . ALA A 1 181 ? -21.325 4.085 18.662 1.00 95.88 181 ALA A O 1
ATOM 1422 N N . CYS A 1 182 ? -21.577 1.936 18.084 1.00 96.12 182 CYS A N 1
ATOM 1423 C CA . CYS A 1 182 ? -22.673 1.659 19.010 1.00 96.12 182 CYS A CA 1
ATOM 1424 C C . CYS A 1 182 ? -22.240 1.817 20.477 1.00 96.12 182 CYS A C 1
ATOM 1426 O O . CYS A 1 182 ? -22.976 2.388 21.282 1.00 96.12 182 CYS A O 1
ATOM 1428 N N . ALA A 1 183 ? -21.030 1.374 20.833 1.00 97.00 183 ALA A N 1
ATOM 1429 C CA . ALA A 1 183 ? -20.439 1.579 22.158 1.00 97.00 183 ALA A CA 1
ATOM 1430 C C . ALA A 1 183 ? -20.238 3.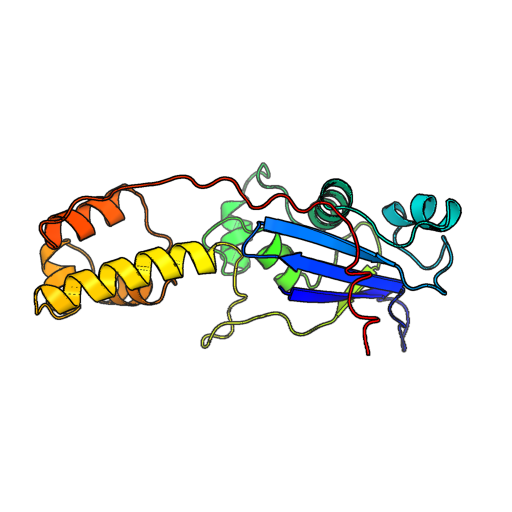069 22.498 1.00 97.00 183 ALA A C 1
ATOM 1432 O O . ALA A 1 183 ? -20.277 3.455 23.669 1.00 97.00 183 ALA A O 1
ATOM 1433 N N . LEU A 1 184 ? -20.065 3.899 21.469 1.00 96.19 184 LEU A N 1
ATOM 1434 C CA . LEU A 1 184 ? -20.029 5.358 21.531 1.00 96.19 184 LEU A CA 1
ATOM 1435 C C . LEU A 1 184 ? -21.434 5.989 21.421 1.00 96.19 184 LEU A C 1
ATOM 1437 O O . LEU A 1 184 ? -21.554 7.204 21.378 1.00 96.19 184 LEU A O 1
ATOM 1441 N N . GLY A 1 185 ? -22.525 5.228 21.321 1.00 95.00 185 GLY A N 1
ATOM 1442 C CA . GLY A 1 185 ? -23.854 5.808 21.074 1.00 95.00 185 GLY A CA 1
ATOM 1443 C C . GLY A 1 185 ? -23.932 6.638 19.782 1.00 95.00 185 GLY A C 1
ATOM 1444 O O . GLY A 1 185 ? -24.715 7.582 19.695 1.00 95.00 185 GLY A O 1
ATOM 1445 N N . MET A 1 186 ? -23.092 6.310 18.801 1.00 95.31 186 MET A N 1
ATOM 1446 C CA . MET A 1 186 ? -22.999 6.942 17.488 1.00 95.31 186 MET A CA 1
ATOM 1447 C C . MET A 1 186 ? -23.417 5.960 16.387 1.00 95.31 186 MET A C 1
ATOM 1449 O O . MET A 1 186 ? -23.661 4.778 16.632 1.00 95.31 186 MET A O 1
ATOM 1453 N N . CYS A 1 187 ? -23.476 6.448 15.149 1.00 93.25 187 CYS A N 1
ATOM 1454 C CA . CYS A 1 187 ? -23.663 5.630 13.955 1.00 93.25 187 CYS A CA 1
ATOM 1455 C C . CYS A 1 187 ? -22.526 5.877 12.956 1.00 93.25 187 CYS A C 1
ATOM 1457 O O . CYS A 1 187 ? -21.870 6.918 12.994 1.00 93.25 187 CYS A O 1
ATOM 1459 N N . VAL A 1 188 ? -22.276 4.900 12.084 1.00 93.38 188 VAL A N 1
ATOM 1460 C CA . VAL A 1 188 ? -21.285 5.021 11.009 1.00 93.38 188 VAL A CA 1
ATOM 1461 C C . VAL A 1 188 ? -21.968 5.620 9.785 1.00 93.38 188 VAL A C 1
ATOM 1463 O O . VAL A 1 188 ? -22.905 5.031 9.250 1.00 93.38 188 VAL A O 1
ATOM 1466 N N . GLU A 1 189 ? -21.465 6.757 9.319 1.00 92.56 189 GLU A N 1
ATOM 1467 C CA . GLU A 1 189 ? -21.861 7.368 8.052 1.00 92.56 189 GLU A CA 1
ATOM 1468 C C . GLU A 1 189 ? -20.698 7.278 7.056 1.00 92.56 189 GLU A C 1
ATOM 1470 O O . GLU A 1 189 ? -19.555 7.595 7.388 1.00 92.56 189 GLU A O 1
ATOM 1475 N N . VAL A 1 190 ? -20.979 6.826 5.830 1.00 89.25 190 VAL A N 1
ATOM 1476 C CA . VAL A 1 190 ? -19.974 6.678 4.769 1.00 89.25 190 VAL A CA 1
ATOM 1477 C C . VAL A 1 190 ? -20.336 7.592 3.609 1.00 89.25 190 VAL A C 1
ATOM 1479 O O . VAL A 1 190 ? -21.386 7.439 2.992 1.00 89.25 190 VAL A O 1
ATOM 1482 N N . THR A 1 191 ? -19.434 8.515 3.282 1.00 88.12 191 THR A N 1
ATOM 1483 C CA . THR A 1 191 ? -19.524 9.358 2.086 1.00 88.12 191 THR A CA 1
ATOM 1484 C C . THR A 1 191 ? -18.424 8.965 1.110 1.00 88.12 191 THR A C 1
ATOM 1486 O O . THR A 1 191 ? -17.253 8.903 1.479 1.00 88.12 191 THR A O 1
ATOM 1489 N N . LEU A 1 192 ? -18.797 8.711 -0.143 1.00 83.56 192 LEU A N 1
ATOM 1490 C CA . LEU A 1 192 ? -17.843 8.501 -1.227 1.00 83.56 192 LEU A CA 1
ATOM 1491 C C . LEU A 1 192 ? -17.604 9.833 -1.934 1.00 83.56 192 LEU A C 1
ATOM 1493 O O . LEU A 1 192 ? -18.548 10.479 -2.385 1.00 83.56 192 LEU A O 1
ATOM 1497 N N . ALA A 1 193 ? -16.341 10.229 -2.040 1.00 75.31 193 ALA A N 1
ATOM 1498 C CA . ALA A 1 193 ? -15.929 11.351 -2.867 1.00 75.31 193 ALA A CA 1
ATOM 1499 C C . ALA A 1 193 ? -15.322 10.818 -4.174 1.00 75.31 193 ALA A C 1
ATOM 1501 O O . ALA A 1 193 ? -14.693 9.754 -4.156 1.00 75.31 193 ALA A O 1
ATOM 1502 N N . PRO A 1 194 ? -15.477 11.531 -5.304 1.00 66.25 194 PRO A N 1
ATOM 1503 C CA . PRO A 1 194 ? -14.690 11.241 -6.491 1.00 66.25 194 PRO A CA 1
ATOM 1504 C C . PRO A 1 194 ? -13.209 11.246 -6.115 1.00 66.25 194 PRO A C 1
ATOM 1506 O O . PRO A 1 194 ? -12.738 12.189 -5.476 1.00 66.25 194 PRO A O 1
ATOM 1509 N N . ALA A 1 195 ? -12.473 10.211 -6.519 1.00 57.22 195 ALA A N 1
ATOM 1510 C CA . ALA A 1 195 ? -11.022 10.300 -6.519 1.00 57.22 195 ALA A CA 1
ATOM 1511 C C . ALA A 1 195 ? -10.653 11.521 -7.372 1.00 57.22 195 ALA A C 1
ATOM 1513 O O . ALA A 1 195 ? -11.186 11.679 -8.475 1.00 57.22 195 ALA A O 1
ATOM 1514 N N . ALA A 1 196 ? -9.807 12.418 -6.860 1.00 52.00 196 ALA A N 1
ATOM 1515 C CA . ALA A 1 196 ? -9.287 13.498 -7.686 1.00 52.00 196 ALA A CA 1
ATOM 1516 C C . ALA A 1 196 ? -8.715 12.865 -8.966 1.00 52.00 196 ALA A C 1
ATOM 1518 O O . ALA A 1 196 ? -7.959 11.898 -8.891 1.00 52.00 196 ALA A O 1
ATOM 1519 N N . VAL A 1 197 ? -9.114 13.348 -10.142 1.00 42.44 197 VAL A N 1
ATOM 1520 C CA . VAL A 1 197 ? -8.626 12.803 -11.416 1.00 42.44 197 VAL A CA 1
ATOM 1521 C C . VAL A 1 197 ? -7.175 13.248 -11.590 1.00 42.44 197 VAL A C 1
ATOM 1523 O O . VAL A 1 197 ? -6.867 14.432 -11.435 1.00 42.44 197 VAL A O 1
ATOM 1526 N N . TYR A 1 198 ? -6.249 12.317 -11.827 1.00 44.84 198 TYR A N 1
ATOM 1527 C CA . TYR A 1 198 ? -4.877 12.666 -12.190 1.00 44.84 198 TYR A CA 1
ATOM 1528 C C . TYR A 1 198 ? -4.855 12.865 -13.699 1.00 44.84 198 TYR A C 1
ATOM 1530 O O . TYR A 1 198 ? -4.901 11.902 -14.458 1.00 44.84 198 TYR A O 1
ATOM 1538 N N . ASN A 1 199 ? -4.820 14.121 -14.141 1.00 40.75 199 ASN A N 1
ATOM 1539 C CA . ASN A 1 199 ? -4.830 14.452 -15.568 1.00 40.75 199 ASN A CA 1
ATOM 1540 C C . ASN A 1 199 ? -3.452 14.322 -16.239 1.00 40.75 199 ASN A C 1
ATOM 1542 O O . ASN A 1 199 ? -3.285 14.809 -17.347 1.00 40.75 199 ASN A O 1
ATOM 1546 N N . GLY A 1 200 ? -2.468 13.670 -15.609 1.00 41.12 200 GLY A N 1
ATOM 1547 C CA . GLY A 1 200 ? -1.236 13.269 -16.294 1.00 41.12 200 GLY A CA 1
ATOM 1548 C C . GLY A 1 200 ? -0.342 14.392 -16.825 1.00 41.12 200 GLY A C 1
ATOM 1549 O O . GLY A 1 200 ? 0.590 14.080 -17.559 1.00 41.12 200 GLY A O 1
ATOM 1550 N N . GLU A 1 201 ? -0.567 15.660 -16.476 1.00 36.66 201 GLU A N 1
ATOM 1551 C CA . GLU A 1 201 ? 0.355 16.729 -16.862 1.00 36.66 201 GLU A CA 1
ATOM 1552 C C . GLU A 1 201 ? 1.454 16.894 -15.799 1.00 36.66 201 GLU A C 1
ATOM 1554 O O . GLU A 1 201 ? 1.144 16.974 -14.602 1.00 36.66 201 GLU A O 1
ATOM 1559 N N . PRO A 1 202 ? 2.745 16.935 -16.191 1.00 40.78 202 PRO A N 1
ATOM 1560 C CA . PRO A 1 202 ? 3.760 17.518 -15.330 1.00 40.78 202 PRO A CA 1
ATOM 1561 C C . PRO A 1 202 ? 3.355 18.967 -15.044 1.00 40.78 202 PRO A C 1
ATOM 1563 O O . PRO A 1 202 ? 2.834 19.654 -15.917 1.00 40.78 202 PRO A O 1
ATOM 1566 N N . ASP A 1 203 ? 3.583 19.425 -13.816 1.00 43.34 203 ASP A N 1
ATOM 1567 C CA . ASP A 1 203 ? 3.438 20.827 -13.426 1.00 43.34 203 ASP A CA 1
ATOM 1568 C C . ASP A 1 203 ? 4.471 21.684 -14.189 1.00 43.34 203 ASP A C 1
ATOM 1570 O O . ASP A 1 203 ? 5.501 22.089 -13.651 1.00 43.34 203 ASP A O 1
ATOM 1574 N N . GLU A 1 204 ? 4.228 21.943 -15.477 1.00 44.97 204 GLU A N 1
ATOM 1575 C CA . GLU A 1 204 ? 4.829 23.047 -16.225 1.00 44.97 204 GLU A CA 1
ATOM 1576 C C . GLU A 1 204 ? 4.111 24.337 -15.810 1.00 44.97 204 GLU A C 1
ATOM 1578 O O . GLU A 1 204 ? 3.324 24.925 -16.548 1.00 44.97 204 GLU A O 1
ATOM 1583 N N . GLY A 1 205 ? 4.333 24.744 -14.559 1.00 46.62 205 GLY A N 1
ATOM 1584 C CA . GLY A 1 205 ? 3.504 25.764 -13.925 1.00 46.62 205 GLY A CA 1
ATOM 1585 C C . GLY A 1 205 ? 4.171 26.594 -12.837 1.00 46.62 205 GLY A C 1
ATOM 1586 O O . GLY A 1 205 ? 3.470 27.273 -12.093 1.00 46.62 205 GLY A O 1
ATOM 1587 N N . ARG A 1 206 ? 5.509 26.617 -12.742 1.00 41.06 206 ARG A N 1
ATOM 1588 C CA . ARG A 1 206 ? 6.244 27.677 -12.019 1.00 41.06 206 ARG A CA 1
ATOM 1589 C C . ARG A 1 206 ? 7.496 28.137 -12.767 1.00 41.06 206 ARG A C 1
ATOM 1591 O O . ARG A 1 206 ? 8.608 28.070 -12.258 1.00 41.06 206 ARG A O 1
ATOM 1598 N N . LEU A 1 207 ? 7.291 28.682 -13.963 1.00 45.34 207 LEU A N 1
ATOM 1599 C CA . LEU A 1 207 ? 8.081 29.819 -14.440 1.00 45.34 207 LEU A CA 1
ATOM 1600 C C . LEU A 1 207 ? 7.161 31.038 -14.430 1.00 45.34 207 LEU A C 1
ATOM 1602 O O . LEU A 1 207 ? 6.325 31.232 -15.307 1.00 45.34 207 LEU A O 1
ATOM 1606 N N . GLY A 1 208 ? 7.295 31.817 -13.365 1.00 40.88 208 GLY A N 1
ATOM 1607 C CA . GLY A 1 208 ? 6.525 33.018 -13.109 1.00 40.88 208 GLY A CA 1
ATOM 1608 C C . GLY A 1 208 ? 7.180 33.785 -11.973 1.00 40.88 208 GLY A C 1
ATOM 1609 O O . GLY A 1 208 ? 6.803 33.572 -10.822 1.00 40.88 208 GLY A O 1
ATOM 1610 N N . LEU A 1 209 ? 8.110 34.667 -12.370 1.00 34.69 209 LEU A N 1
ATOM 1611 C CA . LEU A 1 209 ? 8.968 35.604 -11.618 1.00 34.69 209 LEU A CA 1
ATOM 1612 C C . LEU A 1 209 ? 10.413 35.140 -11.403 1.00 34.69 209 LEU A C 1
ATOM 1614 O O . LEU A 1 209 ? 10.664 34.303 -10.511 1.00 34.69 209 LEU A O 1
#

Sequence (209 aa):
MFAFDIIDGRARNAVPCGRLFYDAERDEWGIQIAEGAGPEEVPFLFSSFVERGERAIGPAWARRWVAERVVPPGRQNLGEVLRANGLREYSEFALLAIGKGACSQDYFVLRGPFPVDDDGEILDDRRQLRQSIGRAVAEARREQGMTQKQLAERALVDQAVVSRVERGRANITSDLLADVACALGMCVEVTLAPAAVYNGEPDEGRLGL

Secondary structure (DSSP, 8-state):
-EEEEEEETT-TTPPPSEEEEEETTTTEEEEEE-TT--TTSS-HHHHHHHHTT--EE-HHHHHHHHHTTS--TT-TTHHHHHHHTT-SS--HHHHHHHTTT--SS-SEEEES---B-TTSPBPPTTHHHHHHHHHHHHHHHHHTT--HHHHHHHTTS-HHHHHHHHTT-S---HHHHHHHHHHTT------PPPPPP------------

Solvent-accessible surface area (backbone atoms only — not comparable to full-atom values): 12164 Å² total; per-residue (Å²): 116,48,64,28,35,32,24,48,66,84,46,94,80,52,63,58,31,24,32,43,36,38,31,48,91,73,77,40,34,29,31,42,44,36,91,86,46,50,49,88,63,40,63,75,89,49,21,67,39,42,76,70,70,46,43,73,40,56,40,74,61,31,45,51,61,50,54,74,35,32,86,60,94,85,44,88,66,45,71,56,58,30,50,77,70,76,34,92,64,95,40,70,60,30,49,26,55,75,50,31,38,42,44,95,87,59,57,48,26,48,50,64,84,70,61,51,48,98,86,67,48,65,55,50,55,62,39,63,61,27,33,53,53,9,44,52,53,49,50,56,36,52,77,69,71,46,52,60,56,58,49,12,61,62,40,76,47,56,42,71,53,46,55,28,30,42,68,21,71,38,93,71,49,74,65,58,51,47,39,46,25,49,53,65,78,47,78,87,82,87,83,88,72,82,74,81,81,82,83,83,68,78,85,89,73,82,90,80,133

Nearest PDB structures (foldseek):
  4i6u-assembly1_A  TM=9.740E-01  e=3.710E-04  Enterobacter sp. RFL1396
  2b5a-assembly1_A  TM=9.502E-01  e=3.293E-04  [Bacillus] caldolyticus
  1y7y-assembly1_B  TM=9.847E-01  e=6.350E-04  Aeromonas hydrophila
  1y7y-assembly1_A  TM=9.593E-01  e=6.741E-04  Aeromonas hydrophila
  2wiu-assembly1_B  TM=7.831E-01  e=1.555E-03  Escherichia coli

Radius of gyration: 21.06 Å; Cα contacts (8 Å, |Δi|>4): 292; chains: 1; bounding box: 52×56×58 Å

InterPro domains:
  IPR001387 Cro/C1-type, helix-turn-helix domain [PF01381] (138-185)
  IPR001387 Cro/C1-type, helix-turn-helix domain [PS50943] (137-193)
  IPR001387 Cro/C1-type, helix-turn-helix domain [SM00530] (136-191)
  IPR001387 Cro/C1-type, helix-turn-helix domain [cd00093] (134-186)
  IPR010982 Lambda repressor-like, DNA-binding domain superfamily [G3DSA:1.10.260.40] (120-196)
  IPR010982 Lambda repressor-like, DNA-binding domain superfamily [SSF47413] (126-193)

pLDDT: mean 88.05, std 14.11, range [34.69, 98.38]

Mean predicted aligned error: 7.97 Å